Protein AF-0000000077098372 (afdb_homodimer)

InterPro domains:
  IPR004701 Phosphotransferase system, mannose-type IIA component [PF03610] (3-112)
  IPR004701 Phosphotransferase system, mannose-type IIA component [PS51096] (1-123)
  IPR033887 PTS system mannose/sorbose specific IIA subunit [cd00006] (1-120)
  IPR036662 Phosphotransferase system, mannose-type IIA component superfamily [G3DSA:3.40.50.510] (1-135)
  IPR036662 Phosphotransferase system, mannose-type IIA component superfamily [SSF53062] (2-130)
  IPR051471 Bacterial PTS system sugar-specific components [PTHR33799] (2-132)

Foldseek 3Di:
DAEEEEEADCVQVVLQVVLCVVVNDDPNYYYYHDYPVDALVVVLVVVVVSVVPDDPPDAYEYEYQDPDDSRNVSVVVVVVPDVHHYYYNDDNVLVNLVVVCVVVVHDNVVSNVVSVVCVVVPDDDVVVVVVVVVVD/DAEEEEEADCQQVVLQVVLCVVVNDDPNYYYYHDYPVDALVVVLVVVVVSVVPDDPPDAYEYEYQDDDDSRNVSVVVVVVPDVHHYYYNDDNVLVNLVVVCVVVVHDNVVSNVVSVVCVVVVDDDVVVVVVVVVVD

Organism: Anaerostipes caccae (strain DSM 14662 / CCUG 47493 / JCM 13470 / NCIMB 13811 / L1-92) (NCBI:txid411490)

Sequence (272 aa):
MKVIAVSHGSYSKGLVESTQMLVGEQENLVAYGLFPEQTVATLTEKLEAEIQNTKEGEEILFVSDLFHGSPFNAIVSLMEHHDIYHVTGINLPLMVEVMMGRYAGKSAEEICAGLLEAAPGTVKDVRKLFEEVDEEMKVIAVSHGSYSKGLVESTQMLVGEQENLVAYGLFPEQTVATLTEKLEAEIQNTKEGEEILFVSDLFHGSPFNAIVSLMEHHDIYHVTGINLPLMVEVMMGRYAGKSAEEICAGLLEAAPGTVKDVRKLFEEVDEE

Secondary structure (DSSP, 8-state):
-EEEEEEETTHHHHHHHHHHHHH---TTEEEEEE-TT--HHHHHHHHHHHHHTSPTT--EEEEES-SSSHHHHHHHHHHTTS-EEEEES--HHHHHHHHHHHHTT--HHHHHHHHHHHGGGG-EEHHHHHHHHHH-/-EEEEEEETTHHHHHHHHHHHHH---TTEEEEEE-TT--HHHHHHHHHHHHHTSPTT--EEEEES-SSSHHHHHHHHHHTTS--EEEES--HHHHHHHHHHHHTT--HHHHHHHHHHHGGGG-EEHHHHHHHHHH-

pLDDT: mean 96.26, std 7.62, range [46.56, 98.94]

Solvent-accessible surface area (backbone atoms only — not comparable to full-atom values): 14290 Å² total; per-residue (Å²): 104,38,38,40,28,33,12,55,31,45,27,19,47,13,40,52,54,24,42,28,72,71,74,41,87,63,79,57,58,48,57,43,55,53,43,92,91,56,52,52,66,58,50,35,50,54,50,49,52,53,57,70,70,46,60,87,90,52,50,39,34,37,36,24,32,43,85,56,60,57,57,39,49,32,52,55,62,46,48,77,80,39,90,61,46,41,35,23,28,50,27,50,60,50,51,44,48,48,52,52,31,53,73,70,66,49,53,66,67,57,38,52,55,49,44,61,68,48,50,56,76,40,47,42,53,51,65,57,53,56,50,52,55,68,72,97,103,38,37,40,28,34,13,55,30,44,28,19,48,12,39,52,53,23,42,28,70,72,74,41,88,63,81,57,58,49,57,40,54,53,44,93,91,55,51,52,67,58,52,34,50,53,51,50,51,52,56,69,71,46,60,86,91,52,49,39,35,37,36,25,30,42,85,55,62,57,59,39,48,33,52,55,62,46,48,77,79,40,89,59,45,42,35,23,26,50,26,51,60,52,51,47,49,47,53,51,31,52,73,71,66,49,52,66,67,56,40,52,55,48,43,61,70,48,50,56,76,41,48,42,53,52,66,57,54,55,51,52,52,69,72,95

Radius of gyration: 18.53 Å; Cα contacts (8 Å, |Δi|>4): 490; chains: 2; bounding box: 42×54×53 Å

Nearest PDB structures (foldseek):
  6fmg-assembly2_C  TM=9.314E-01  e=1.110E-08  Streptococcus pneumoniae
  3ipr-assembly1_A  TM=9.340E-01  e=1.851E-08  Enterococcus faecalis
  2jzo-assembly1_A  TM=8.967E-01  e=7.564E-09  Escherichia coli
  2jzn-assembly1_B  TM=8.967E-01  e=9.767E-09  Escherichia coli
  3gx1-assembly1_B  TM=8.692E-01  e=2.879E-05  Listeria innocua Clip11262

Structure (mmCIF, N/CA/C/O backbone):
data_AF-0000000077098372-model_v1
#
loop_
_entity.id
_entity.type
_entity.pdbx_description
1 polymer 'PTS system fructose IIA component'
#
loop_
_atom_site.group_PDB
_atom_site.id
_atom_site.type_symbol
_atom_site.label_atom_id
_atom_site.label_alt_id
_atom_site.label_comp_id
_atom_site.label_asym_id
_atom_site.label_entity_id
_atom_site.label_seq_id
_atom_site.pdbx_PDB_ins_code
_atom_site.Cartn_x
_atom_site.Cartn_y
_atom_site.Cartn_z
_atom_site.occupancy
_atom_site.B_iso_or_equiv
_atom_site.auth_seq_id
_atom_site.auth_comp_id
_atom_site.auth_asym_id
_atom_site.auth_atom_id
_atom_site.pdbx_PDB_model_num
ATOM 1 N N . MET A 1 1 ? 10.727 -18.984 -5.555 1 97.19 1 MET A N 1
ATOM 2 C CA . MET A 1 1 ? 9.391 -18.422 -5.711 1 97.19 1 MET A CA 1
ATOM 3 C C . MET A 1 1 ? 9.445 -17.125 -6.52 1 97.19 1 MET A C 1
ATOM 5 O O . MET A 1 1 ? 10.305 -16.281 -6.293 1 97.19 1 MET A O 1
ATOM 9 N N . LYS A 1 2 ? 8.578 -16.984 -7.488 1 98.44 2 LYS A N 1
ATOM 10 C CA . LYS A 1 2 ? 8.391 -15.75 -8.242 1 98.44 2 LYS A CA 1
ATOM 11 C C . LYS A 1 2 ? 7.281 -14.898 -7.625 1 98.44 2 LYS A C 1
ATOM 13 O O . LYS A 1 2 ? 6.188 -15.398 -7.348 1 98.44 2 LYS A O 1
ATOM 18 N N . VAL A 1 3 ? 7.613 -13.625 -7.391 1 98.88 3 VAL A N 1
ATOM 19 C CA . VAL A 1 3 ? 6.625 -12.68 -6.883 1 98.88 3 VAL A CA 1
ATOM 20 C C . VAL A 1 3 ? 6.316 -11.633 -7.949 1 98.88 3 VAL A C 1
ATOM 22 O O . VAL A 1 3 ? 7.227 -11.008 -8.5 1 98.88 3 VAL A O 1
ATOM 25 N N . ILE A 1 4 ? 5.039 -11.484 -8.203 1 98.94 4 ILE A N 1
ATOM 26 C CA . ILE A 1 4 ? 4.59 -10.547 -9.227 1 98.94 4 ILE A CA 1
ATOM 27 C C . ILE A 1 4 ? 3.609 -9.547 -8.625 1 98.94 4 ILE A C 1
ATOM 29 O O . ILE A 1 4 ? 2.512 -9.922 -8.203 1 98.94 4 ILE A O 1
ATOM 33 N N . ALA A 1 5 ? 4.027 -8.305 -8.578 1 98.94 5 ALA A N 1
ATOM 34 C CA . ALA A 1 5 ? 3.17 -7.234 -8.086 1 98.94 5 ALA A CA 1
ATOM 35 C C . ALA A 1 5 ? 2.393 -6.582 -9.227 1 98.94 5 ALA A C 1
ATOM 37 O O . ALA A 1 5 ? 2.967 -6.242 -10.258 1 98.94 5 ALA A O 1
ATOM 38 N N . VAL A 1 6 ? 1.079 -6.434 -9.016 1 98.94 6 VAL A N 1
ATOM 39 C CA . VAL A 1 6 ? 0.229 -5.879 -10.062 1 98.94 6 VAL A CA 1
ATOM 40 C C . VAL A 1 6 ? -0.685 -4.809 -9.477 1 98.94 6 VAL A C 1
ATOM 42 O O . VAL A 1 6 ? -1.235 -4.984 -8.383 1 98.94 6 VAL A O 1
ATOM 45 N N . SER A 1 7 ? -0.838 -3.699 -10.133 1 98.88 7 SER A N 1
ATOM 46 C CA . SER A 1 7 ? -1.667 -2.623 -9.602 1 98.88 7 SER A CA 1
ATOM 47 C C . SER A 1 7 ? -2.26 -1.774 -10.719 1 98.88 7 SER A C 1
ATOM 49 O O . SER A 1 7 ? -1.896 -1.933 -11.891 1 98.88 7 SER A O 1
ATOM 51 N N . HIS A 1 8 ? -3.205 -0.938 -10.336 1 98.75 8 HIS A N 1
ATOM 52 C CA . HIS A 1 8 ? -3.49 0.246 -11.141 1 98.75 8 HIS A CA 1
ATOM 53 C C . HIS A 1 8 ? -2.297 1.194 -11.172 1 98.75 8 HIS A C 1
ATOM 55 O O . HIS A 1 8 ? -1.706 1.488 -10.125 1 98.75 8 HIS A O 1
ATOM 61 N N . GLY A 1 9 ? -1.952 1.584 -12.328 1 98.38 9 GLY A N 1
ATOM 62 C CA . GLY A 1 9 ? -0.933 2.609 -12.484 1 98.38 9 GLY A CA 1
ATOM 63 C C . GLY A 1 9 ? 0.412 2.203 -11.914 1 98.38 9 GLY A C 1
ATOM 64 O O . GLY A 1 9 ? 0.861 1.071 -12.109 1 98.38 9 GLY A O 1
ATOM 65 N N . SER A 1 10 ? 1.116 3.07 -11.242 1 98.75 10 SER A N 1
ATOM 66 C CA . SER A 1 10 ? 2.525 2.914 -10.891 1 98.75 10 SER A CA 1
ATOM 67 C C . SER A 1 10 ? 2.688 2.412 -9.461 1 98.75 10 SER A C 1
ATOM 69 O O . SER A 1 10 ? 3.807 2.305 -8.961 1 98.75 10 SER A O 1
ATOM 71 N N . TYR A 1 11 ? 1.606 2.051 -8.773 1 98.94 11 TYR A N 1
ATOM 72 C CA . TYR A 1 11 ? 1.657 1.633 -7.375 1 98.94 11 TYR A CA 1
ATOM 73 C C . TYR A 1 11 ? 2.588 0.439 -7.195 1 98.94 11 TYR A C 1
ATOM 75 O O . TYR A 1 11 ? 3.447 0.442 -6.312 1 98.94 11 TYR A O 1
ATOM 83 N N . SER A 1 12 ? 2.467 -0.567 -8.07 1 98.94 12 SER A N 1
ATOM 84 C CA . SER A 1 12 ? 3.264 -1.783 -7.945 1 98.94 12 SER A CA 1
ATOM 85 C C . SER A 1 12 ? 4.742 -1.502 -8.188 1 98.94 12 SER A C 1
ATOM 87 O O . SER A 1 12 ? 5.605 -2.082 -7.523 1 98.94 12 SER A O 1
ATOM 89 N N . LYS A 1 13 ? 5.016 -0.64 -9.133 1 98.88 13 LYS A N 1
ATOM 90 C CA . LYS A 1 13 ? 6.406 -0.274 -9.375 1 98.88 13 LYS A CA 1
ATOM 91 C C . LYS A 1 13 ? 7.023 0.388 -8.148 1 98.88 13 LYS A C 1
ATOM 93 O O . LYS A 1 13 ? 8.125 0.025 -7.727 1 98.88 13 LYS A O 1
ATOM 98 N N . GLY A 1 14 ? 6.297 1.396 -7.566 1 98.88 14 GLY A N 1
ATOM 99 C CA . GLY A 1 14 ? 6.762 2.021 -6.34 1 98.88 14 GLY A CA 1
ATOM 100 C C . GLY A 1 14 ? 6.941 1.035 -5.199 1 98.88 14 GLY A C 1
ATOM 101 O O . GLY A 1 14 ? 7.91 1.122 -4.445 1 98.88 14 GLY A O 1
ATOM 102 N N . LEU A 1 15 ? 6.023 0.103 -5.066 1 98.94 15 LEU A N 1
ATOM 103 C CA . LEU A 1 15 ? 6.066 -0.93 -4.039 1 98.94 15 LEU A CA 1
ATOM 104 C C . LEU A 1 15 ? 7.332 -1.773 -4.168 1 98.94 15 LEU A C 1
ATOM 106 O O . LEU A 1 15 ? 8.062 -1.959 -3.191 1 98.94 15 LEU A O 1
ATOM 110 N N . VAL A 1 16 ? 7.648 -2.24 -5.379 1 98.94 16 VAL A N 1
ATOM 111 C CA . VAL A 1 16 ? 8.781 -3.129 -5.625 1 98.94 16 VAL A CA 1
ATOM 112 C C . VAL A 1 16 ? 10.086 -2.365 -5.43 1 98.94 16 VAL A C 1
ATOM 114 O O . VAL A 1 16 ? 11 -2.855 -4.766 1 98.94 16 VAL A O 1
ATOM 117 N N . GLU A 1 17 ? 10.133 -1.158 -5.977 1 98.88 17 GLU A N 1
ATOM 118 C CA . GLU A 1 17 ? 11.344 -0.357 -5.852 1 98.88 17 GLU A CA 1
ATOM 119 C C . GLU A 1 17 ? 11.656 -0.05 -4.391 1 98.88 17 GLU A C 1
ATOM 121 O O . GLU A 1 17 ? 12.797 -0.203 -3.947 1 98.88 17 GLU A O 1
ATOM 126 N N . SER A 1 18 ? 10.68 0.385 -3.625 1 98.81 18 SER A N 1
ATOM 127 C CA . SER A 1 18 ? 10.883 0.724 -2.221 1 98.81 18 SER A CA 1
ATOM 128 C C . SER A 1 18 ? 11.195 -0.518 -1.394 1 9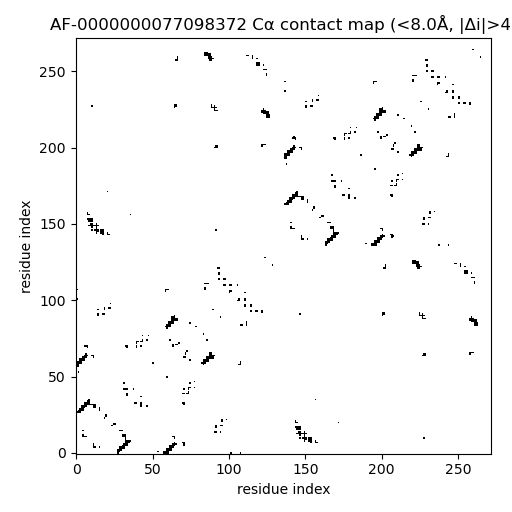8.81 18 SER A C 1
ATOM 130 O O . SER A 1 18 ? 11.992 -0.458 -0.451 1 98.81 18 SER A O 1
ATOM 132 N N . THR A 1 19 ? 10.555 -1.64 -1.728 1 98.88 19 THR A N 1
ATOM 133 C CA . THR A 1 19 ? 10.875 -2.896 -1.058 1 98.88 19 THR A CA 1
ATOM 134 C C . THR A 1 19 ? 12.352 -3.244 -1.234 1 98.88 19 THR A C 1
ATOM 136 O O . THR A 1 19 ? 13.031 -3.568 -0.264 1 98.88 19 THR A O 1
ATOM 139 N N . GLN A 1 20 ? 12.836 -3.117 -2.5 1 98.81 20 GLN A N 1
ATOM 140 C CA . GLN A 1 20 ? 14.219 -3.488 -2.779 1 98.81 20 GLN A CA 1
ATOM 141 C C . GLN A 1 20 ? 15.195 -2.518 -2.117 1 98.81 20 GLN A C 1
ATOM 143 O O . GLN A 1 20 ? 16.312 -2.902 -1.745 1 98.81 20 GLN A O 1
ATOM 148 N N . MET A 1 21 ? 14.766 -1.283 -1.95 1 98.06 21 MET A N 1
ATOM 149 C CA . MET A 1 21 ? 15.578 -0.328 -1.194 1 98.06 21 MET A CA 1
ATOM 150 C C . MET A 1 21 ? 15.742 -0.781 0.252 1 98.06 21 MET A C 1
ATOM 152 O O . MET A 1 21 ? 16.781 -0.545 0.864 1 98.06 21 MET A O 1
ATOM 156 N N . LEU A 1 22 ? 14.789 -1.454 0.77 1 98 22 LEU A N 1
ATOM 157 C CA . LEU A 1 22 ? 14.781 -1.849 2.174 1 98 22 LEU A CA 1
ATOM 158 C C . LEU A 1 22 ? 15.5 -3.178 2.371 1 98 22 LEU A C 1
ATOM 160 O O . LEU A 1 22 ? 16.203 -3.367 3.363 1 98 22 LEU A O 1
ATOM 164 N N . VAL A 1 23 ? 15.367 -4.09 1.418 1 98.25 23 VAL A N 1
ATOM 165 C CA . VAL A 1 23 ? 15.82 -5.453 1.688 1 98.25 23 VAL A CA 1
ATOM 166 C C . VAL A 1 23 ? 16.922 -5.832 0.709 1 98.25 23 VAL A C 1
ATOM 168 O O . VAL A 1 23 ? 17.453 -6.941 0.769 1 98.25 23 VAL A O 1
ATOM 171 N N . GLY A 1 24 ? 17.234 -4.973 -0.22 1 98.12 24 GLY A N 1
ATOM 172 C CA . GLY A 1 24 ? 18.219 -5.277 -1.255 1 98.12 24 GLY A CA 1
ATOM 173 C C . GLY A 1 24 ? 17.578 -5.781 -2.539 1 98.12 24 GLY A C 1
ATOM 174 O O . GLY A 1 24 ? 16.406 -6.164 -2.553 1 98.12 24 GLY A O 1
ATOM 175 N N . GLU A 1 25 ? 18.391 -5.785 -3.588 1 98 25 GLU A N 1
ATOM 176 C CA . GLU A 1 25 ? 17.891 -6.27 -4.875 1 98 25 GLU A CA 1
ATOM 177 C C . GLU A 1 25 ? 17.391 -7.707 -4.77 1 98 25 GLU A C 1
ATOM 179 O O . GLU A 1 25 ? 18.016 -8.539 -4.113 1 98 25 GLU A O 1
ATOM 184 N N . GLN A 1 26 ? 16.234 -7.969 -5.414 1 98 26 GLN A N 1
ATOM 185 C CA . GLN A 1 26 ? 15.602 -9.281 -5.352 1 98 26 GLN A CA 1
ATOM 186 C C . GLN A 1 26 ? 15.461 -9.891 -6.746 1 98 26 GLN A C 1
ATOM 188 O O . GLN A 1 26 ? 14.938 -9.25 -7.66 1 98 26 GLN A O 1
ATOM 193 N N . GLU A 1 27 ? 15.891 -11.109 -6.867 1 96.94 27 GLU A N 1
ATOM 194 C CA . GLU A 1 27 ? 15.578 -11.867 -8.07 1 96.94 27 GLU A CA 1
ATOM 195 C C . GLU A 1 27 ? 14.125 -12.344 -8.07 1 96.94 27 GLU A C 1
ATOM 197 O O . GLU A 1 27 ? 13.531 -12.516 -7.004 1 96.94 27 GLU A O 1
ATOM 202 N N . ASN A 1 28 ? 13.539 -12.531 -9.188 1 97.81 28 ASN A N 1
ATOM 203 C CA . ASN A 1 28 ? 12.203 -13.094 -9.328 1 97.81 28 ASN A CA 1
ATOM 204 C C . ASN A 1 28 ? 11.156 -12.234 -8.617 1 97.81 28 ASN A C 1
ATOM 206 O O . ASN A 1 28 ? 10.281 -12.758 -7.934 1 97.81 28 ASN A O 1
ATOM 210 N N . LEU A 1 29 ? 11.352 -10.961 -8.664 1 98.81 29 LEU A N 1
ATOM 211 C CA . LEU A 1 29 ? 10.406 -9.945 -8.203 1 98.81 29 LEU A CA 1
ATOM 212 C C . LEU A 1 29 ? 10.141 -8.914 -9.297 1 98.81 29 LEU A C 1
ATOM 214 O O . LEU A 1 29 ? 11.062 -8.203 -9.727 1 98.81 29 LEU A O 1
ATOM 218 N N . VAL A 1 30 ? 8.891 -8.859 -9.758 1 98.81 30 VAL A N 1
ATOM 219 C CA . VAL A 1 30 ? 8.586 -7.961 -10.867 1 98.81 30 VAL A CA 1
ATOM 220 C C . VAL A 1 30 ? 7.285 -7.211 -10.578 1 98.81 30 VAL A C 1
ATOM 222 O O . VAL A 1 30 ? 6.5 -7.621 -9.727 1 98.81 30 VAL A O 1
ATOM 225 N N . ALA A 1 31 ? 7.137 -6.098 -11.258 1 98.94 31 ALA A N 1
ATOM 226 C CA . ALA A 1 31 ? 5.949 -5.262 -11.094 1 98.94 31 ALA A CA 1
ATOM 227 C C . ALA A 1 31 ? 5.301 -4.961 -12.445 1 98.94 31 ALA A C 1
ATOM 229 O O . ALA A 1 31 ? 5.996 -4.738 -13.438 1 98.94 31 ALA A O 1
ATOM 230 N N . TYR A 1 32 ? 4.004 -4.984 -12.445 1 98.88 32 TYR A N 1
ATOM 231 C CA . TYR A 1 32 ? 3.213 -4.586 -13.609 1 98.88 32 TYR A CA 1
ATOM 232 C C . TYR A 1 32 ? 2.129 -3.59 -13.211 1 98.88 32 TYR A C 1
ATOM 234 O O . TYR A 1 32 ? 1.508 -3.729 -12.148 1 98.88 32 TYR A O 1
ATOM 242 N N . GLY A 1 33 ? 1.941 -2.586 -14.008 1 98.69 33 GLY A N 1
ATOM 243 C CA . GLY A 1 33 ? 0.867 -1.62 -13.844 1 98.69 33 GLY A CA 1
ATOM 244 C C . GLY A 1 33 ? -0.088 -1.587 -15.023 1 98.69 33 GLY A C 1
ATOM 245 O O . GLY A 1 33 ? 0.324 -1.78 -16.172 1 98.69 33 GLY A O 1
ATOM 246 N N . LEU A 1 34 ? -1.364 -1.415 -14.734 1 98.69 34 LEU A N 1
ATOM 247 C CA . LEU A 1 34 ? -2.342 -1.137 -15.781 1 98.69 34 LEU A CA 1
ATOM 248 C C . LEU A 1 34 ? -2.592 0.363 -15.906 1 98.69 34 LEU A C 1
ATOM 250 O O . LEU A 1 34 ? -3.109 0.991 -14.977 1 98.69 34 LEU A O 1
ATOM 254 N N . PHE A 1 35 ? -2.256 0.917 -17.062 1 98.06 35 PHE A N 1
ATOM 255 C CA . PHE A 1 35 ? -2.396 2.348 -17.312 1 98.06 35 PHE A CA 1
ATOM 256 C C . PHE A 1 35 ? -3.59 2.627 -18.219 1 98.06 35 PHE A C 1
ATOM 258 O O . PHE A 1 35 ? -4.102 1.72 -18.875 1 98.06 35 PHE A O 1
ATOM 265 N N . PRO A 1 36 ? -4.121 3.848 -18.203 1 95.38 36 PRO A N 1
ATOM 266 C CA . PRO A 1 36 ? -5.371 4.188 -18.891 1 95.38 36 PRO A CA 1
ATOM 267 C C . PRO A 1 36 ? -5.359 3.797 -20.375 1 95.38 36 PRO A C 1
ATOM 269 O O . PRO A 1 36 ? -6.406 3.484 -20.938 1 95.38 36 PRO A O 1
ATOM 272 N N . GLU A 1 37 ? -4.23 3.746 -20.969 1 94.44 37 GLU A N 1
ATOM 273 C CA . GLU A 1 37 ? -4.16 3.457 -22.406 1 94.44 37 GLU A CA 1
ATOM 274 C C . GLU A 1 37 ? -4.094 1.954 -22.656 1 94.44 37 GLU A C 1
ATOM 276 O O . GLU A 1 37 ? -4.152 1.513 -23.812 1 94.44 37 GLU A O 1
ATOM 281 N N . GLN A 1 38 ? -4.062 1.235 -21.641 1 96.25 38 GLN A N 1
ATOM 282 C CA . GLN A 1 38 ? -3.938 -0.215 -21.75 1 96.25 38 GLN A CA 1
ATOM 283 C C . GLN A 1 38 ? -5.27 -0.903 -21.469 1 96.25 38 GLN A C 1
ATOM 285 O O . GLN A 1 38 ? -6.145 -0.328 -20.812 1 96.25 38 GLN A O 1
ATOM 290 N N . THR A 1 39 ? -5.414 -2.182 -21.953 1 96.81 39 THR A N 1
ATOM 291 C CA . THR A 1 39 ? -6.598 -2.994 -21.703 1 96.81 39 THR A CA 1
ATOM 292 C C . THR A 1 39 ? -6.27 -4.137 -20.75 1 96.81 39 THR A C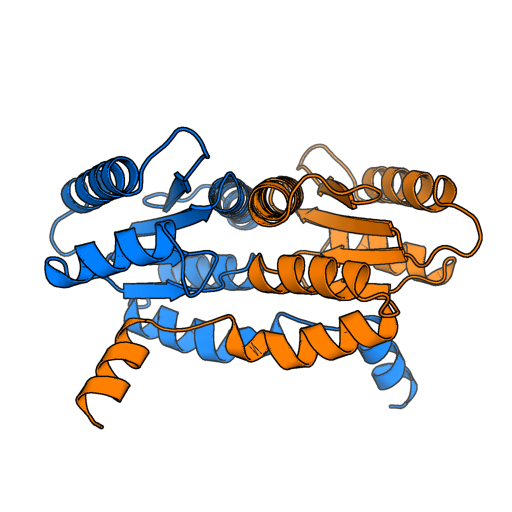 1
ATOM 294 O O . THR A 1 39 ? -5.102 -4.488 -20.562 1 96.81 39 THR A O 1
ATOM 297 N N . VAL A 1 40 ? -7.246 -4.676 -20.156 1 97.38 40 VAL A N 1
ATOM 298 C CA . VAL A 1 40 ? -7.082 -5.84 -19.281 1 97.38 40 VAL A CA 1
ATOM 299 C C . VAL A 1 40 ? -6.449 -6.984 -20.078 1 97.38 40 VAL A C 1
ATOM 301 O O . VAL A 1 40 ? -5.637 -7.742 -19.547 1 97.38 40 VAL A O 1
ATOM 304 N N . ALA A 1 41 ? -6.832 -7.105 -21.328 1 97.75 41 ALA A N 1
ATOM 305 C CA . ALA A 1 41 ? -6.301 -8.164 -22.188 1 97.75 41 ALA A CA 1
ATOM 306 C C . ALA A 1 41 ? -4.785 -8.039 -22.344 1 97.75 41 ALA A C 1
ATOM 308 O O . ALA A 1 41 ? -4.066 -9.031 -22.281 1 97.75 41 ALA A O 1
ATOM 309 N N . THR A 1 42 ? -4.371 -6.836 -22.531 1 97.56 42 THR A N 1
ATOM 310 C CA . THR A 1 42 ? -2.938 -6.629 -22.703 1 97.56 42 THR A CA 1
ATOM 311 C C . THR A 1 42 ? -2.189 -6.941 -21.406 1 97.56 42 THR A C 1
ATOM 313 O O . THR A 1 42 ? -1.096 -7.508 -21.438 1 97.56 42 THR A O 1
ATOM 316 N N . LEU A 1 43 ? -2.721 -6.52 -20.312 1 98.56 43 LEU A N 1
ATOM 317 C CA . LEU A 1 43 ? -2.121 -6.848 -19.016 1 98.56 43 LEU A CA 1
ATOM 318 C C . LEU A 1 43 ? -2.08 -8.359 -18.812 1 98.56 43 LEU A C 1
ATOM 320 O O . LEU A 1 43 ? -1.053 -8.906 -18.391 1 98.56 43 LEU A O 1
ATOM 324 N N . THR A 1 44 ? -3.186 -9.023 -19.109 1 98.62 44 THR A N 1
ATOM 325 C CA . THR A 1 44 ? -3.277 -10.469 -18.938 1 98.62 44 THR A CA 1
ATOM 326 C C . THR A 1 44 ? -2.207 -11.18 -19.75 1 98.62 44 THR A C 1
ATOM 328 O O . THR A 1 44 ? -1.578 -12.125 -19.266 1 98.62 44 THR A O 1
ATOM 331 N N . GLU A 1 45 ? -1.995 -10.703 -20.922 1 98.38 45 GLU A N 1
ATOM 332 C CA . GLU A 1 45 ? -0.979 -11.289 -21.797 1 98.38 45 GLU A CA 1
ATOM 333 C C . GLU A 1 45 ? 0.413 -11.156 -21.188 1 98.38 45 GLU A C 1
ATOM 335 O O . GLU A 1 45 ? 1.208 -12.094 -21.219 1 98.38 45 GLU A O 1
ATOM 340 N N . LYS A 1 46 ? 0.708 -9.992 -20.703 1 98.5 46 LYS A N 1
ATOM 341 C CA . LYS A 1 46 ? 2.006 -9.75 -20.078 1 98.5 46 LYS A CA 1
ATOM 342 C C . LYS A 1 46 ? 2.203 -10.656 -18.859 1 98.5 46 LYS A C 1
ATOM 344 O O . LYS A 1 46 ? 3.283 -11.211 -18.656 1 98.5 46 LYS A O 1
ATOM 349 N N . LEU A 1 47 ? 1.181 -10.773 -18.062 1 98.81 47 LEU A N 1
ATOM 350 C CA . LEU A 1 47 ? 1.253 -11.609 -16.875 1 98.81 47 LEU A CA 1
ATOM 351 C C . LEU A 1 47 ? 1.404 -13.078 -17.25 1 98.81 47 LEU A C 1
ATOM 353 O O . LEU A 1 47 ? 2.158 -13.812 -16.594 1 98.81 47 LEU A O 1
ATOM 357 N N . GLU A 1 48 ? 0.698 -13.492 -18.266 1 98.5 48 GLU A N 1
ATOM 358 C CA . GLU A 1 48 ? 0.823 -14.859 -18.766 1 98.5 48 GLU A CA 1
ATOM 359 C C . GLU A 1 48 ? 2.254 -15.156 -19.203 1 98.5 48 GLU A C 1
ATOM 361 O O . GLU A 1 48 ? 2.793 -16.219 -18.906 1 98.5 48 GLU A O 1
ATOM 366 N N . ALA A 1 49 ? 2.77 -14.219 -19.938 1 98.5 49 ALA A N 1
ATOM 367 C CA . ALA A 1 49 ? 4.156 -14.367 -20.375 1 98.5 49 ALA A CA 1
ATOM 368 C C . ALA A 1 49 ? 5.098 -14.5 -19.188 1 98.5 49 ALA A C 1
ATOM 370 O O . ALA A 1 49 ? 6.043 -15.289 -19.219 1 98.5 49 ALA A O 1
ATOM 371 N N . GLU A 1 50 ? 4.859 -13.703 -18.172 1 98.38 50 GLU A N 1
ATOM 372 C CA . GLU A 1 50 ? 5.672 -13.766 -16.953 1 98.38 50 GLU A CA 1
ATOM 373 C C . GLU A 1 50 ? 5.574 -15.133 -16.297 1 98.38 50 GLU A C 1
ATOM 375 O O . GLU A 1 50 ? 6.578 -15.672 -15.812 1 98.38 50 GLU A O 1
ATOM 380 N N . ILE A 1 51 ? 4.383 -15.688 -16.234 1 98.19 51 ILE A N 1
ATOM 381 C CA . ILE A 1 51 ? 4.148 -17.016 -15.656 1 98.19 51 ILE A CA 1
ATOM 382 C C . ILE A 1 51 ? 4.906 -18.062 -16.453 1 98.19 51 ILE A C 1
ATOM 384 O O . ILE A 1 51 ? 5.586 -18.922 -15.883 1 98.19 51 ILE A O 1
ATOM 388 N N . GLN A 1 52 ? 4.836 -17.969 -17.75 1 96.75 52 GLN A N 1
ATOM 389 C CA . GLN A 1 52 ? 5.477 -18.938 -18.641 1 96.75 52 GLN A CA 1
ATOM 390 C C . GLN A 1 52 ? 6.996 -18.875 -18.516 1 96.75 52 GLN A C 1
ATOM 392 O O . GLN A 1 52 ? 7.684 -19.891 -18.703 1 96.75 52 GLN A O 1
ATOM 397 N N . ASN A 1 53 ? 7.469 -17.703 -18.188 1 96.12 53 ASN A N 1
ATOM 398 C CA . ASN A 1 53 ? 8.906 -17.5 -18.047 1 96.12 53 ASN A CA 1
ATOM 399 C C . ASN A 1 53 ? 9.391 -17.906 -16.656 1 96.12 53 ASN A C 1
ATOM 401 O O . ASN A 1 53 ? 10.578 -17.766 -16.344 1 96.12 53 ASN A O 1
ATOM 405 N N . THR A 1 54 ? 8.562 -18.422 -15.836 1 96.44 54 THR A N 1
ATOM 406 C CA . THR A 1 54 ? 8.914 -18.891 -14.508 1 96.44 54 THR A CA 1
ATOM 407 C C . THR A 1 54 ? 9.367 -20.359 -14.555 1 96.44 54 THR A C 1
ATOM 409 O O . THR A 1 54 ? 8.797 -21.156 -15.297 1 96.44 54 THR A O 1
ATOM 412 N N . LYS A 1 55 ? 10.398 -20.688 -13.82 1 95 55 LYS A N 1
ATOM 413 C CA . LYS A 1 55 ? 10.953 -22.047 -13.797 1 95 55 LYS A CA 1
ATOM 414 C C . LYS A 1 55 ? 9.898 -23.062 -13.375 1 95 55 LYS A C 1
ATOM 416 O O . LYS A 1 55 ? 9.102 -22.797 -12.477 1 95 55 LYS A O 1
ATOM 421 N N . GLU A 1 56 ? 10.047 -24.172 -13.953 1 91.88 56 GLU A N 1
ATOM 422 C CA . GLU A 1 56 ? 9.117 -25.25 -13.617 1 91.88 56 GLU A CA 1
ATOM 423 C C . GLU A 1 56 ? 9.195 -25.578 -12.125 1 91.88 56 GLU A C 1
ATOM 425 O O . GLU A 1 56 ? 10.281 -25.656 -11.555 1 91.88 56 GLU A O 1
ATOM 430 N N . GLY A 1 57 ? 8.047 -25.719 -11.539 1 92.75 57 GLY A N 1
ATOM 431 C CA . GLY A 1 57 ? 7.977 -26.094 -10.141 1 92.75 57 GLY A CA 1
ATOM 432 C C . GLY A 1 57 ? 8.094 -24.922 -9.188 1 92.75 57 GLY A C 1
ATOM 433 O O . GLY A 1 57 ? 7.863 -25.062 -7.984 1 92.75 57 GLY A O 1
ATOM 434 N N . GLU A 1 58 ? 8.484 -23.812 -9.75 1 96.25 58 GLU A N 1
ATOM 435 C CA . GLU A 1 58 ? 8.594 -22.625 -8.93 1 96.25 58 GLU A CA 1
ATOM 436 C C . GLU A 1 58 ? 7.223 -22.062 -8.57 1 96.25 58 GLU A C 1
ATOM 438 O O . GLU A 1 58 ? 6.34 -21.969 -9.422 1 96.25 58 GLU A O 1
ATOM 443 N N . GLU A 1 59 ? 7 -21.734 -7.27 1 98.25 59 GLU A N 1
ATOM 444 C CA . GLU A 1 59 ? 5.734 -21.141 -6.855 1 98.25 59 GLU A CA 1
ATOM 445 C C . GLU A 1 59 ? 5.609 -19.703 -7.359 1 98.25 59 GLU A C 1
ATOM 447 O O . GLU A 1 59 ? 6.605 -19 -7.48 1 98.25 59 GLU A O 1
ATOM 452 N N . ILE A 1 60 ? 4.367 -19.328 -7.652 1 98.81 60 ILE A N 1
ATOM 453 C CA . ILE A 1 60 ? 4.086 -17.969 -8.094 1 98.81 60 ILE A CA 1
ATOM 454 C C . ILE A 1 60 ? 3.123 -17.297 -7.117 1 98.81 60 ILE A C 1
ATOM 456 O O . ILE A 1 60 ? 2.045 -17.828 -6.836 1 98.81 60 ILE A O 1
ATOM 460 N N . LEU A 1 61 ? 3.543 -16.234 -6.57 1 98.94 61 LEU A N 1
ATOM 461 C CA . LEU A 1 61 ? 2.717 -15.414 -5.691 1 98.94 61 LEU A CA 1
ATOM 462 C C . LEU A 1 61 ? 2.449 -14.055 -6.316 1 98.94 61 LEU A C 1
ATOM 464 O O . LEU A 1 61 ? 3.377 -13.266 -6.523 1 98.94 61 LEU A O 1
ATOM 468 N N . PHE A 1 62 ? 1.195 -13.852 -6.621 1 98.94 62 PHE A N 1
ATOM 469 C CA . PHE A 1 62 ? 0.758 -12.516 -7.02 1 98.94 62 PHE A CA 1
ATOM 470 C C . PHE A 1 62 ? 0.378 -11.68 -5.801 1 98.94 62 PHE A C 1
ATOM 472 O O . PHE A 1 62 ? -0.259 -12.188 -4.875 1 98.94 62 PHE A O 1
ATOM 479 N N . VAL A 1 63 ? 0.793 -10.438 -5.805 1 98.94 63 VAL A N 1
ATOM 480 C CA . VAL A 1 63 ? 0.281 -9.43 -4.883 1 98.94 63 VAL A CA 1
ATOM 481 C C . VAL A 1 63 ? -0.307 -8.266 -5.668 1 98.94 63 VAL A C 1
ATOM 483 O O . VAL A 1 63 ? 0.274 -7.82 -6.664 1 98.94 63 VAL A O 1
ATOM 486 N N . SER A 1 64 ? -1.509 -7.797 -5.258 1 98.88 64 SER A N 1
ATOM 487 C CA . SER A 1 64 ? -2.141 -6.723 -6.02 1 98.88 64 SER A CA 1
ATOM 488 C C . SER A 1 64 ? -2.699 -5.645 -5.094 1 98.88 64 SER A C 1
ATOM 490 O O . SER A 1 64 ? -2.748 -5.828 -3.877 1 98.88 64 SER A O 1
ATOM 492 N N . ASP A 1 65 ? -3.109 -4.543 -5.672 1 98.62 65 ASP A N 1
ATOM 493 C CA . ASP A 1 65 ? -3.471 -3.332 -4.938 1 98.62 65 ASP A CA 1
ATOM 494 C C . ASP A 1 65 ? -4.898 -3.42 -4.406 1 98.62 65 ASP A C 1
ATOM 496 O O . ASP A 1 65 ? -5.141 -3.182 -3.219 1 98.62 65 ASP A O 1
ATOM 500 N N . LEU A 1 66 ? -5.844 -3.777 -5.16 1 97.75 66 LEU A N 1
ATOM 501 C CA . LEU A 1 66 ? -7.258 -3.74 -4.797 1 97.75 66 LEU A CA 1
ATOM 502 C C . LEU A 1 66 ? -7.902 -5.109 -4.984 1 97.75 66 LEU A C 1
ATOM 504 O O . LEU A 1 66 ? -7.527 -5.859 -5.887 1 97.75 66 LEU A O 1
ATOM 508 N N . PHE A 1 67 ? -8.836 -5.289 -4 1 95 67 PHE A N 1
ATOM 509 C CA . PHE A 1 67 ? -9.734 -6.422 -4.191 1 95 67 PHE A CA 1
ATOM 510 C C . PHE A 1 67 ? -10.844 -6.074 -5.18 1 95 67 PHE A C 1
ATOM 512 O O . PHE A 1 67 ? -11.859 -5.48 -4.801 1 95 67 PHE A O 1
ATOM 519 N N . HIS A 1 68 ? -10.68 -6.051 -6.352 1 93.19 68 HIS A N 1
ATOM 520 C CA . HIS A 1 68 ? -11.578 -5.797 -7.477 1 93.19 68 HIS A CA 1
ATOM 521 C C . HIS A 1 68 ? -10.891 -4.957 -8.547 1 93.19 68 HIS A C 1
ATOM 523 O O . HIS A 1 68 ? -9.766 -4.492 -8.352 1 93.19 68 HIS A O 1
ATOM 529 N N . GLY A 1 69 ? -11.445 -4.848 -9.695 1 95.81 69 GLY A N 1
ATOM 530 C CA . GLY A 1 69 ? -10.914 -4.043 -10.781 1 95.81 69 GLY A CA 1
ATOM 531 C C . GLY A 1 69 ? -10.211 -4.867 -11.844 1 95.81 69 GLY A C 1
ATOM 532 O O . GLY A 1 69 ? -10.172 -6.094 -11.758 1 95.81 69 GLY A O 1
ATOM 533 N N . SER A 1 70 ? -9.562 -4.109 -12.844 1 97.31 70 SER A N 1
ATOM 534 C CA . SER A 1 70 ? -9 -4.754 -14.023 1 97.31 70 SER A CA 1
ATOM 535 C C . SER A 1 70 ? -7.75 -5.555 -13.672 1 97.31 70 SER A C 1
ATOM 537 O O . SER A 1 70 ? -7.613 -6.711 -14.07 1 97.31 70 SER A O 1
ATOM 539 N N . PRO A 1 71 ? -6.855 -5.02 -12.898 1 98.56 71 PRO A N 1
ATOM 540 C CA . PRO A 1 71 ? -5.691 -5.832 -12.531 1 98.56 71 PRO A CA 1
ATOM 541 C C . PRO A 1 71 ? -6.078 -7.098 -11.766 1 98.56 71 PRO A C 1
ATOM 543 O O . PRO A 1 71 ? -5.543 -8.172 -12.039 1 98.56 71 PRO A O 1
ATOM 546 N N . PHE A 1 72 ? -7.008 -6.953 -10.859 1 98.19 72 PHE A N 1
ATOM 547 C CA . PHE A 1 72 ? -7.504 -8.086 -10.094 1 98.19 72 PHE A CA 1
ATOM 548 C C . PHE A 1 72 ? -8.109 -9.141 -11.016 1 98.19 72 PHE A C 1
ATOM 550 O O . PHE A 1 72 ? -7.773 -10.328 -10.906 1 98.19 72 PHE A O 1
ATOM 557 N N . ASN A 1 73 ? -8.891 -8.695 -11.922 1 97.56 73 ASN A N 1
ATOM 558 C CA . ASN A 1 73 ? -9.57 -9.602 -12.844 1 97.56 73 ASN A CA 1
ATOM 559 C C . ASN A 1 73 ? -8.578 -10.328 -13.742 1 97.56 73 ASN A C 1
AT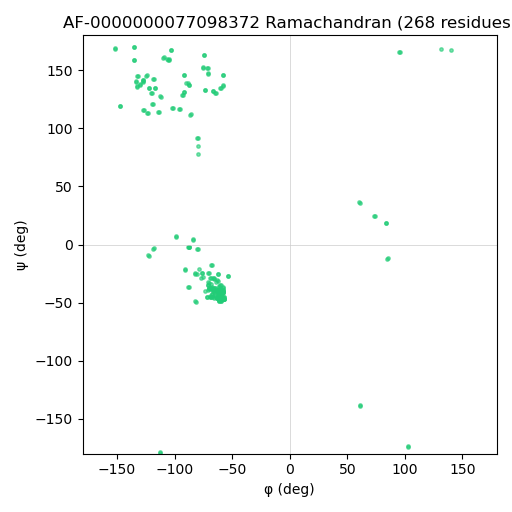OM 561 O O . ASN A 1 73 ? -8.773 -11.508 -14.062 1 97.56 73 ASN A O 1
ATOM 565 N N . ALA A 1 74 ? -7.578 -9.617 -14.125 1 98.56 74 ALA A N 1
ATOM 566 C CA . ALA A 1 74 ? -6.551 -10.234 -14.961 1 98.56 74 ALA A CA 1
ATOM 567 C C . ALA A 1 74 ? -5.902 -11.414 -14.25 1 98.56 74 ALA A C 1
ATOM 569 O O . ALA A 1 74 ? -5.754 -12.492 -14.836 1 98.56 74 ALA A O 1
ATOM 570 N N . ILE A 1 75 ? -5.566 -11.266 -13.008 1 98.69 75 ILE A N 1
ATOM 571 C CA . ILE A 1 75 ? -4.898 -12.312 -12.242 1 98.69 75 ILE A CA 1
ATOM 572 C C . ILE A 1 75 ? -5.852 -13.477 -12.016 1 98.69 75 ILE A C 1
ATOM 574 O O . ILE A 1 75 ? -5.477 -14.641 -12.195 1 98.69 75 ILE A O 1
ATOM 578 N N . VAL A 1 76 ? -7.09 -13.148 -11.625 1 97.81 76 VAL A N 1
ATOM 579 C CA . VAL A 1 76 ? -8.094 -14.164 -11.344 1 97.81 76 VAL A CA 1
ATOM 580 C C . VAL A 1 76 ? -8.32 -15.031 -12.578 1 97.81 76 VAL A C 1
ATOM 582 O O . VAL A 1 76 ? -8.445 -16.25 -12.469 1 97.81 76 VAL A O 1
ATOM 585 N N . SER A 1 77 ? -8.375 -14.406 -13.734 1 97.75 77 SER A N 1
ATOM 586 C CA . SER A 1 77 ? -8.562 -15.156 -14.969 1 97.75 77 SER A CA 1
ATOM 587 C C . SER A 1 77 ? -7.43 -16.156 -15.18 1 97.75 77 SER A C 1
ATOM 589 O O . SER A 1 77 ? -7.652 -17.25 -15.711 1 97.75 77 SER A O 1
ATOM 591 N N . LEU A 1 78 ? -6.246 -15.82 -14.797 1 98.38 78 LEU A N 1
ATOM 592 C CA . LEU A 1 78 ? -5.078 -16.672 -14.977 1 98.38 78 LEU A CA 1
ATOM 593 C C . LEU A 1 78 ? -5.074 -17.812 -13.953 1 98.38 78 LEU A C 1
ATOM 595 O O . LEU A 1 78 ? -4.48 -18.859 -14.188 1 98.38 78 LEU A O 1
ATOM 599 N N . MET A 1 79 ? -5.77 -17.578 -12.781 1 97.19 79 MET A N 1
ATOM 600 C CA . MET A 1 79 ? -5.832 -18.578 -11.719 1 97.19 79 MET A CA 1
ATOM 601 C C . MET A 1 79 ? -6.637 -19.781 -12.164 1 97.19 79 MET A C 1
ATOM 603 O O . MET A 1 79 ? -6.527 -20.859 -11.57 1 97.19 79 MET A O 1
ATOM 607 N N . GLU A 1 80 ? -7.383 -19.609 -13.172 1 95.06 80 GLU A N 1
ATOM 608 C CA . GLU A 1 80 ? -8.164 -20.719 -13.719 1 95.06 80 GLU A CA 1
ATOM 609 C C . GLU A 1 80 ? -7.266 -21.734 -14.406 1 95.06 80 GLU A C 1
ATOM 611 O O . GLU A 1 80 ? -7.594 -22.922 -14.461 1 95.06 80 GLU A O 1
ATOM 616 N N . HIS A 1 81 ? -6.082 -21.297 -14.859 1 95.44 81 HIS A N 1
ATOM 617 C CA . HIS A 1 81 ? -5.262 -22.156 -15.703 1 95.44 81 HIS A CA 1
ATOM 618 C C . HIS A 1 81 ? -3.883 -22.375 -15.094 1 95.44 81 HIS A C 1
ATOM 620 O O . HIS A 1 81 ? -3.09 -23.172 -15.609 1 95.44 81 HIS A O 1
ATOM 626 N N . HIS A 1 82 ? -3.617 -21.641 -14.07 1 97.06 82 HIS A N 1
ATOM 627 C CA . HIS A 1 82 ? -2.312 -21.734 -13.43 1 97.06 82 HIS A CA 1
ATOM 628 C C . HIS A 1 82 ? -2.453 -21.859 -11.914 1 97.06 82 HIS A C 1
ATOM 630 O O . HIS A 1 82 ? -3.375 -21.297 -11.32 1 97.06 82 HIS A O 1
ATOM 636 N N . ASP A 1 83 ? -1.586 -22.609 -11.297 1 96.62 83 ASP A N 1
ATOM 637 C CA . ASP A 1 83 ? -1.536 -22.719 -9.836 1 96.62 83 ASP A CA 1
ATOM 638 C C . ASP A 1 83 ? -0.804 -21.531 -9.227 1 96.62 83 ASP A C 1
ATOM 640 O O . ASP A 1 83 ? 0.419 -21.547 -9.07 1 96.62 83 ASP A O 1
ATOM 644 N N . ILE A 1 84 ? -1.57 -20.484 -8.883 1 97.25 84 ILE A N 1
ATOM 645 C CA . ILE A 1 84 ? -0.975 -19.234 -8.414 1 97.25 84 ILE A CA 1
ATOM 646 C C . ILE A 1 84 ? -1.605 -18.828 -7.082 1 97.25 84 ILE A C 1
ATOM 648 O O . ILE A 1 84 ? -2.771 -19.141 -6.82 1 97.25 84 ILE A O 1
ATOM 652 N N . TYR A 1 85 ? -0.816 -18.312 -6.207 1 98.56 85 TYR A N 1
ATOM 653 C CA . TYR A 1 85 ? -1.277 -17.656 -4.992 1 98.56 85 TYR A CA 1
ATOM 654 C C . TYR A 1 85 ? -1.45 -16.156 -5.227 1 98.56 85 TYR A C 1
ATOM 656 O O . TYR A 1 85 ? -0.736 -15.562 -6.035 1 98.56 85 TYR A O 1
ATOM 664 N N . HIS A 1 86 ? -2.439 -15.594 -4.562 1 98.81 86 HIS A N 1
ATOM 665 C CA . HIS A 1 86 ? -2.775 -14.203 -4.828 1 98.81 86 HIS A CA 1
ATOM 666 C C . HIS A 1 86 ? -3.287 -13.508 -3.572 1 98.81 86 HIS A C 1
ATOM 668 O O . HIS A 1 86 ? -4.281 -13.938 -2.98 1 98.81 86 HIS A O 1
ATOM 674 N N . VAL A 1 87 ? -2.594 -12.469 -3.141 1 98.81 87 VAL A N 1
ATOM 675 C CA . VAL A 1 87 ? -3.035 -11.633 -2.029 1 98.81 87 VAL A CA 1
ATOM 676 C C . VAL A 1 87 ? -3.289 -10.211 -2.525 1 98.81 87 VAL A C 1
ATOM 678 O O . VAL A 1 87 ? -2.496 -9.664 -3.295 1 98.81 87 VAL A O 1
ATOM 681 N N . THR A 1 88 ? -4.418 -9.617 -2.102 1 98.75 88 THR A N 1
ATOM 682 C CA . THR A 1 88 ? -4.758 -8.25 -2.49 1 98.75 88 THR A CA 1
ATOM 683 C C . THR A 1 88 ? -4.488 -7.281 -1.345 1 98.75 88 THR A C 1
ATOM 685 O O . THR A 1 88 ? -4.242 -7.703 -0.212 1 98.75 88 THR A O 1
ATOM 688 N N . GLY A 1 89 ? -4.504 -5.984 -1.629 1 98.75 89 GLY A N 1
ATOM 689 C CA . GLY A 1 89 ? -4.402 -4.945 -0.616 1 98.75 89 GLY A CA 1
ATOM 690 C C . GLY A 1 89 ? -3.002 -4.805 -0.045 1 98.75 89 GLY A C 1
ATOM 691 O O . GLY A 1 89 ? -2.834 -4.367 1.096 1 98.75 89 GLY A O 1
ATOM 692 N N . ILE A 1 90 ? -2.023 -5.211 -0.816 1 98.94 90 ILE A N 1
ATOM 693 C CA . ILE A 1 90 ? -0.654 -5.27 -0.317 1 98.94 90 ILE A CA 1
ATOM 694 C C . ILE A 1 90 ? -0.145 -3.859 -0.033 1 98.94 90 ILE A C 1
ATOM 696 O O . ILE A 1 90 ? -0.409 -2.932 -0.801 1 98.94 90 ILE A O 1
ATOM 700 N N . ASN A 1 91 ? 0.435 -3.658 1.111 1 98.94 91 ASN A N 1
ATOM 701 C CA . ASN A 1 91 ? 1.198 -2.453 1.418 1 98.94 91 ASN A CA 1
ATOM 702 C C . ASN A 1 91 ? 2.684 -2.758 1.585 1 98.94 91 ASN A C 1
ATOM 704 O O . ASN A 1 91 ? 3.123 -3.883 1.341 1 98.94 91 ASN A O 1
ATOM 708 N N . LEU A 1 92 ? 3.521 -1.769 1.875 1 98.94 92 LEU A N 1
ATOM 709 C CA . LEU A 1 92 ? 4.969 -1.947 1.886 1 98.94 92 LEU A CA 1
ATOM 710 C C . LEU A 1 92 ? 5.391 -2.893 3.006 1 98.94 92 LEU A C 1
ATOM 712 O O . LEU A 1 92 ? 6.188 -3.807 2.783 1 98.94 92 LEU A O 1
ATOM 716 N N . PRO A 1 93 ? 4.871 -2.76 4.289 1 98.81 93 PRO A N 1
ATOM 717 C CA . PRO A 1 93 ? 5.273 -3.707 5.328 1 98.81 93 PRO A CA 1
ATOM 718 C C . PRO A 1 93 ? 4.965 -5.156 4.961 1 98.81 93 PRO A C 1
ATOM 720 O O . PRO A 1 93 ? 5.766 -6.055 5.234 1 98.81 93 PRO A O 1
ATOM 723 N N . LEU A 1 94 ? 3.871 -5.387 4.352 1 98.88 94 LEU A N 1
ATOM 724 C CA . LEU A 1 94 ? 3.5 -6.742 3.967 1 98.88 94 LEU A CA 1
ATOM 725 C C . LEU A 1 94 ? 4.395 -7.254 2.842 1 98.88 94 LEU A C 1
ATOM 727 O O . LEU A 1 94 ? 4.723 -8.438 2.791 1 98.88 94 LEU A O 1
ATOM 731 N N . MET A 1 95 ? 4.742 -6.375 1.917 1 98.94 95 MET A N 1
ATOM 732 C CA . MET A 1 95 ? 5.66 -6.777 0.855 1 98.94 95 MET A CA 1
ATOM 733 C C . MET A 1 95 ? 7.02 -7.168 1.429 1 98.94 95 MET A C 1
ATOM 735 O O . MET A 1 95 ? 7.645 -8.125 0.965 1 98.94 95 MET A O 1
ATOM 739 N N . VAL A 1 96 ? 7.469 -6.41 2.43 1 98.81 96 VAL A N 1
ATOM 740 C CA . VAL A 1 96 ? 8.711 -6.762 3.115 1 98.81 96 VAL A CA 1
ATOM 741 C C . VAL A 1 96 ? 8.57 -8.133 3.764 1 98.81 96 VAL A C 1
ATOM 743 O O . VAL A 1 96 ? 9.492 -8.953 3.693 1 98.81 96 VAL A O 1
ATOM 746 N N . GLU A 1 97 ? 7.402 -8.406 4.367 1 98.69 97 GLU A N 1
ATOM 747 C CA . GLU A 1 97 ? 7.137 -9.719 4.961 1 98.69 97 GLU A CA 1
ATOM 748 C C . GLU A 1 97 ? 7.203 -10.82 3.912 1 98.69 97 GLU A C 1
ATOM 750 O O . GLU A 1 97 ? 7.652 -11.93 4.203 1 98.69 97 GLU A O 1
ATOM 755 N N . VAL A 1 98 ? 6.711 -10.555 2.688 1 98.94 98 VAL A N 1
ATOM 756 C CA . VAL A 1 98 ? 6.797 -11.516 1.595 1 98.94 98 VAL A CA 1
ATOM 757 C C . VAL A 1 98 ? 8.258 -11.883 1.339 1 98.94 98 VAL A C 1
ATOM 759 O O . VAL A 1 98 ? 8.602 -13.062 1.229 1 98.94 98 VAL A O 1
ATOM 762 N N . MET A 1 99 ? 9.133 -10.836 1.263 1 98.88 99 MET A N 1
ATOM 763 C CA . MET A 1 99 ? 10.547 -11.062 0.979 1 98.88 99 MET A CA 1
ATOM 764 C C . MET A 1 99 ? 11.219 -11.828 2.117 1 98.88 99 MET A C 1
ATOM 766 O O . MET A 1 99 ? 12.031 -12.719 1.878 1 98.88 99 MET A O 1
ATOM 770 N N . MET A 1 100 ? 10.836 -11.484 3.354 1 98.38 100 MET A N 1
ATOM 771 C CA . MET A 1 100 ? 11.398 -12.18 4.512 1 98.38 100 MET A CA 1
ATOM 772 C C . MET A 1 100 ? 10.969 -13.641 4.523 1 98.38 100 MET A C 1
ATOM 774 O O . MET A 1 100 ? 11.773 -14.523 4.855 1 98.38 100 MET A O 1
ATOM 778 N N . GLY A 1 101 ? 9.711 -13.875 4.25 1 98.62 101 GLY A N 1
ATOM 779 C CA . GLY A 1 101 ? 9.234 -15.25 4.145 1 98.62 101 GLY A CA 1
ATOM 780 C C . GLY A 1 101 ? 9.961 -16.047 3.078 1 98.62 101 GLY A C 1
ATOM 781 O O . GLY A 1 101 ? 10.344 -17.203 3.311 1 98.62 101 GLY A O 1
ATOM 782 N N . ARG A 1 102 ? 10.133 -15.445 1.882 1 98.12 102 ARG A N 1
ATOM 783 C CA . ARG A 1 102 ? 10.875 -16.078 0.803 1 98.12 102 ARG A CA 1
ATOM 784 C C . ARG A 1 102 ? 12.297 -16.438 1.248 1 98.12 102 ARG A C 1
ATOM 786 O O . ARG A 1 102 ? 12.773 -17.531 0.997 1 98.12 102 ARG A O 1
ATOM 793 N N . TYR A 1 103 ? 12.93 -15.484 1.911 1 97.56 103 TYR A N 1
ATOM 794 C CA . TYR A 1 103 ? 14.289 -15.688 2.402 1 97.56 103 TYR A CA 1
ATOM 795 C C . TYR A 1 103 ? 14.344 -16.844 3.393 1 97.56 103 TYR A C 1
ATOM 797 O O . TYR A 1 103 ? 15.305 -17.609 3.404 1 97.56 103 TYR A O 1
ATOM 805 N N . ALA A 1 104 ? 13.32 -16.969 4.172 1 98.19 104 ALA A N 1
ATOM 806 C CA . ALA A 1 104 ? 13.258 -18 5.211 1 98.19 104 ALA A CA 1
ATOM 807 C C . ALA A 1 104 ? 12.867 -19.344 4.621 1 98.19 104 ALA A C 1
ATOM 809 O O . ALA A 1 104 ? 12.742 -20.344 5.352 1 98.19 104 ALA A O 1
ATOM 810 N N . GLY A 1 105 ? 12.57 -19.406 3.361 1 97.94 105 GLY A N 1
ATOM 811 C CA . GLY A 1 105 ? 12.242 -20.672 2.705 1 97.94 105 GLY A CA 1
ATOM 812 C C . GLY A 1 105 ? 10.789 -21.062 2.883 1 97.94 105 GLY A C 1
ATOM 813 O O . GLY A 1 105 ? 10.445 -22.234 2.715 1 97.94 105 GLY A O 1
ATOM 814 N N . LYS A 1 106 ? 9.93 -20.109 3.246 1 98.62 106 LYS A N 1
ATOM 815 C CA . LYS A 1 106 ? 8.516 -20.422 3.402 1 98.62 106 LYS A CA 1
ATOM 816 C C . LYS A 1 106 ? 7.848 -20.656 2.049 1 98.62 106 LYS A C 1
ATOM 818 O O . LYS A 1 106 ? 8.273 -20.094 1.039 1 98.62 106 LYS A O 1
ATOM 823 N N . SER A 1 107 ? 6.793 -21.469 2.047 1 98.62 107 SER A N 1
ATOM 824 C CA . SER A 1 107 ? 5.965 -21.641 0.857 1 98.62 107 SER A CA 1
ATOM 825 C C . SER A 1 107 ? 5.082 -20.422 0.623 1 98.62 107 SER A C 1
ATOM 827 O O . SER A 1 107 ? 4.879 -19.609 1.529 1 98.62 107 SER A O 1
ATOM 829 N N . ALA A 1 108 ? 4.547 -20.266 -0.554 1 98.69 108 ALA A N 1
ATOM 830 C CA . ALA A 1 108 ? 3.602 -19.188 -0.856 1 98.69 108 ALA A CA 1
ATOM 831 C C . ALA A 1 108 ? 2.381 -19.266 0.056 1 98.69 108 ALA A C 1
ATOM 833 O O . ALA A 1 108 ? 1.875 -18.234 0.508 1 98.69 108 ALA A O 1
ATOM 834 N N . GLU A 1 109 ? 1.945 -20.453 0.278 1 98.25 109 GLU A N 1
ATOM 835 C CA . GLU A 1 109 ? 0.796 -20.656 1.156 1 98.25 109 GLU A CA 1
ATOM 836 C C . GLU A 1 109 ? 1.081 -20.141 2.562 1 98.25 109 GLU A C 1
ATOM 838 O O . GLU A 1 109 ? 0.245 -19.453 3.162 1 98.25 109 GLU A O 1
ATOM 843 N N . GLU A 1 110 ? 2.195 -20.484 3.094 1 98.69 110 GLU A N 1
ATOM 844 C CA . GLU A 1 110 ? 2.604 -20.016 4.414 1 98.69 110 GLU A CA 1
ATOM 845 C C . GLU A 1 110 ? 2.734 -18.484 4.441 1 98.69 110 GLU A C 1
ATOM 847 O O . GLU A 1 110 ? 2.359 -17.844 5.426 1 98.69 110 GLU A O 1
ATOM 852 N N . ILE A 1 111 ? 3.299 -17.938 3.377 1 98.88 111 ILE A N 1
ATOM 853 C CA . ILE A 1 111 ? 3.465 -16.484 3.291 1 98.88 111 ILE A CA 1
ATOM 854 C C . ILE A 1 111 ? 2.096 -15.812 3.273 1 98.88 111 ILE A C 1
ATOM 856 O O . ILE A 1 111 ? 1.862 -14.852 4.016 1 98.88 111 ILE A O 1
ATOM 860 N N . CYS A 1 112 ? 1.169 -16.312 2.48 1 98.75 112 CYS A N 1
ATOM 861 C CA . CYS A 1 112 ? -0.174 -15.742 2.424 1 98.75 112 CYS A CA 1
ATOM 862 C C . CYS A 1 112 ? -0.824 -15.742 3.803 1 98.75 112 CYS A C 1
ATOM 864 O O . CYS A 1 112 ? -1.4 -14.734 4.223 1 98.75 112 CYS A O 1
ATOM 866 N N . ALA A 1 113 ? -0.73 -16.875 4.5 1 98.31 113 ALA A N 1
ATOM 867 C CA . ALA A 1 113 ? -1.295 -16.969 5.844 1 98.31 113 ALA A CA 1
ATOM 868 C C . ALA A 1 113 ? -0.655 -15.945 6.781 1 98.31 113 ALA A C 1
ATOM 870 O O . ALA A 1 113 ? -1.347 -15.312 7.578 1 98.31 113 ALA A O 1
ATOM 871 N N . GLY A 1 114 ? 0.616 -15.812 6.703 1 98.44 114 GLY A N 1
ATOM 872 C CA . GLY A 1 114 ? 1.33 -14.844 7.52 1 98.44 114 GLY A CA 1
ATOM 873 C C . GLY A 1 114 ? 0.934 -13.414 7.23 1 98.44 114 GLY A C 1
ATOM 874 O O . GLY A 1 114 ? 0.874 -12.586 8.141 1 98.44 114 GLY A O 1
ATOM 875 N N . LEU A 1 115 ? 0.729 -13.109 5.93 1 98.69 115 LEU A N 1
ATOM 876 C CA . LEU A 1 115 ? 0.326 -11.758 5.547 1 98.69 115 LEU A CA 1
ATOM 877 C C . LEU A 1 115 ? -1.021 -11.398 6.164 1 98.69 115 LEU A C 1
ATOM 879 O O . LEU A 1 115 ? -1.201 -10.281 6.66 1 98.69 115 LEU A O 1
ATOM 883 N N . LEU A 1 116 ? -1.95 -12.352 6.129 1 97.94 116 LEU A N 1
ATOM 884 C CA . LEU A 1 116 ? -3.264 -12.109 6.715 1 97.94 116 LEU A CA 1
ATOM 885 C C . LEU A 1 116 ? -3.152 -11.852 8.211 1 97.94 116 LEU A C 1
ATOM 887 O O . LEU A 1 116 ? -3.855 -11 8.758 1 97.94 116 LEU A O 1
ATOM 891 N N . GLU A 1 117 ? -2.301 -12.562 8.852 1 97.69 117 GLU A N 1
ATOM 892 C CA . GLU A 1 117 ? -2.086 -12.391 10.281 1 97.69 117 GLU A CA 1
ATOM 893 C C . GLU A 1 117 ? -1.432 -11.055 10.594 1 97.69 117 GLU A C 1
ATOM 895 O O . GLU A 1 117 ? -1.75 -10.414 11.602 1 97.69 117 GLU A O 1
ATOM 900 N N . ALA A 1 118 ? -0.516 -10.609 9.766 1 97.81 118 ALA A N 1
ATOM 901 C CA . ALA A 1 118 ? 0.291 -9.414 10.008 1 97.81 118 ALA A CA 1
ATOM 902 C C . ALA A 1 118 ? -0.467 -8.156 9.617 1 97.81 118 ALA A C 1
ATOM 904 O O . ALA A 1 118 ? -0.201 -7.07 10.148 1 97.81 118 ALA A O 1
ATOM 905 N N . ALA A 1 119 ? -1.429 -8.258 8.703 1 97.94 119 ALA A N 1
ATOM 906 C CA . ALA A 1 119 ? -2.053 -7.141 8.008 1 97.94 119 ALA A CA 1
ATOM 907 C C . ALA A 1 119 ? -2.658 -6.148 8.992 1 97.94 119 ALA A C 1
ATOM 909 O O . ALA A 1 119 ? -2.379 -4.949 8.93 1 97.94 119 ALA A O 1
ATOM 910 N N . PRO A 1 120 ? -3.412 -6.617 10 1 95.81 120 PRO A N 1
ATOM 911 C CA . PRO A 1 120 ? -4.055 -5.66 10.906 1 95.81 120 PRO A CA 1
ATOM 912 C C . PRO A 1 120 ? -3.045 -4.809 11.672 1 95.81 120 PRO A C 1
ATOM 914 O O . PRO A 1 120 ? -3.334 -3.658 12.008 1 95.81 120 PRO A O 1
ATOM 917 N N . GLY A 1 121 ? -1.865 -5.266 11.875 1 96 121 GLY A N 1
ATOM 918 C CA . GLY A 1 121 ? -0.888 -4.586 12.711 1 96 121 GLY A CA 1
ATOM 919 C C . GLY A 1 121 ? -0.064 -3.562 11.945 1 96 121 GLY A C 1
ATOM 920 O O . GLY A 1 121 ? 0.713 -2.816 12.547 1 96 121 GLY A O 1
ATOM 921 N N . THR A 1 122 ? -0.333 -3.492 10.633 1 97.88 122 THR A N 1
ATOM 922 C CA . THR A 1 122 ? 0.535 -2.631 9.836 1 97.88 122 THR A CA 1
ATOM 923 C C . THR A 1 122 ? -0.034 -1.218 9.75 1 97.88 122 THR A C 1
ATOM 925 O O . THR A 1 122 ? 0.684 -0.272 9.422 1 97.88 122 THR A O 1
ATOM 928 N N . VAL A 1 123 ? -1.361 -1.067 9.984 1 98.38 123 VAL A N 1
ATOM 929 C CA . VAL A 1 123 ? -2.021 0.231 9.883 1 98.38 123 VAL A CA 1
ATOM 930 C C . VAL A 1 123 ? -2.256 0.797 11.281 1 98.38 123 VAL A C 1
ATOM 932 O O . VAL A 1 123 ? -2.971 0.198 12.094 1 98.38 123 VAL A O 1
ATOM 935 N N . LYS A 1 124 ? -1.634 1.916 11.547 1 97.75 124 LYS A N 1
ATOM 936 C CA . LYS A 1 124 ? -1.717 2.5 12.883 1 97.75 124 LYS A CA 1
ATOM 937 C C . LYS A 1 124 ? -2.021 3.992 12.812 1 97.75 124 LYS A C 1
ATOM 939 O O . LYS A 1 124 ? -1.517 4.695 11.93 1 97.75 124 LYS A O 1
ATOM 944 N N . ASP A 1 125 ? -2.877 4.418 13.719 1 98.12 12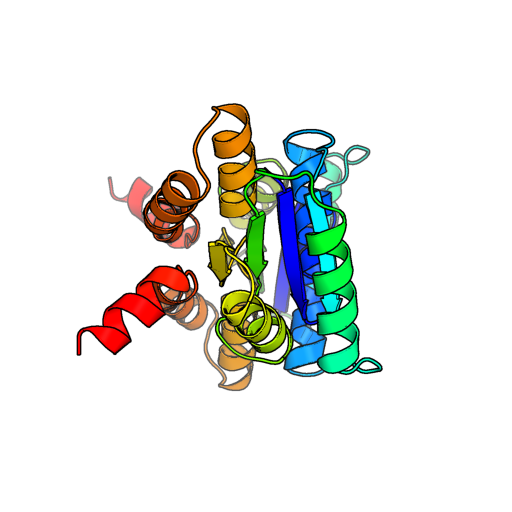5 ASP A N 1
ATOM 945 C CA . ASP A 1 125 ? -3.062 5.84 13.992 1 98.12 125 ASP A CA 1
ATOM 946 C C . ASP A 1 125 ? -2.047 6.336 15.016 1 98.12 125 ASP A C 1
ATOM 948 O O . ASP A 1 125 ? -2.156 6.031 16.203 1 98.12 125 ASP A O 1
ATOM 952 N N . VAL A 1 126 ? -1.173 7.141 14.609 1 97.75 126 VAL A N 1
ATOM 953 C CA . VAL A 1 126 ? 0.002 7.477 15.406 1 97.75 126 VAL A CA 1
ATOM 954 C C . VAL A 1 126 ? -0.409 8.336 16.594 1 97.75 126 VAL A C 1
ATOM 956 O O . VAL A 1 126 ? 0.173 8.234 17.672 1 97.75 126 VAL A O 1
ATOM 959 N N . ARG A 1 127 ? -1.41 9.203 16.438 1 96 127 ARG A N 1
ATOM 960 C CA . ARG A 1 127 ? -1.902 9.984 17.562 1 96 127 ARG A CA 1
ATOM 961 C C . ARG A 1 127 ? -2.426 9.086 18.672 1 96 127 ARG A C 1
ATOM 963 O O . ARG A 1 127 ? -2.182 9.344 19.859 1 96 127 ARG A O 1
ATOM 970 N N . LYS A 1 128 ? -3.105 8.047 18.281 1 94.06 128 LYS A N 1
ATOM 971 C CA . LYS A 1 128 ? -3.691 7.133 19.266 1 94.06 128 LYS A CA 1
ATOM 972 C C . LYS A 1 128 ? -2.613 6.32 19.969 1 94.06 128 LYS A C 1
ATOM 974 O O . LYS A 1 128 ? -2.766 5.965 21.141 1 94.06 128 LYS A O 1
ATOM 979 N N . LEU A 1 129 ? -1.57 6.035 19.25 1 90.31 129 LEU A N 1
ATOM 980 C CA . LEU A 1 129 ? -0.473 5.285 19.859 1 90.31 129 LEU A CA 1
ATOM 981 C C . LEU A 1 129 ? 0.178 6.082 20.984 1 90.31 129 LEU A C 1
ATOM 983 O O . LEU A 1 129 ? 0.573 5.512 22 1 90.31 129 LEU A O 1
ATOM 987 N N . PHE A 1 130 ? 0.352 7.387 20.75 1 85.94 130 PHE A N 1
ATOM 988 C CA . PHE A 1 130 ? 0.984 8.242 21.75 1 85.94 130 PHE A CA 1
ATOM 989 C C . PHE A 1 130 ? 0.02 8.547 22.891 1 85.94 130 PHE A C 1
ATOM 991 O O . PHE A 1 130 ? 0.445 8.789 24.016 1 85.94 130 PHE A O 1
ATOM 998 N N . GLU A 1 131 ? -1.224 8.531 22.578 1 82.75 131 GLU A N 1
ATOM 999 C CA . GLU A 1 131 ? -2.203 8.727 23.641 1 82.75 131 GLU A CA 1
ATOM 1000 C C . GLU A 1 131 ? -2.27 7.516 24.562 1 82.75 131 GLU A C 1
ATOM 1002 O O . GLU A 1 131 ? -2.447 7.66 25.781 1 82.75 131 GLU A O 1
ATOM 1007 N N . GLU A 1 132 ? -2.17 6.383 23.906 1 73.44 132 GLU A N 1
ATOM 1008 C CA . GLU A 1 132 ? -2.207 5.152 24.688 1 73.44 132 GLU A CA 1
ATOM 1009 C C . GLU A 1 132 ? -0.959 5.012 25.562 1 73.44 132 GLU A C 1
ATOM 1011 O O . GLU A 1 132 ? -1.016 4.438 26.656 1 73.44 132 GLU A O 1
ATOM 1016 N N . VAL A 1 133 ? 0.181 5.391 25.078 1 67.88 133 VAL A N 1
ATOM 1017 C CA . VAL A 1 133 ? 1.408 5.273 25.859 1 67.88 133 VAL A CA 1
ATOM 1018 C C . VAL A 1 133 ? 1.38 6.27 27.031 1 67.88 133 VAL A C 1
ATOM 1020 O O . VAL A 1 133 ? 1.97 6.02 28.078 1 67.88 133 VAL A O 1
ATOM 1023 N N . ASP A 1 134 ? 0.844 7.418 26.781 1 57.56 134 ASP A N 1
ATOM 1024 C CA . ASP A 1 134 ? 0.746 8.422 27.844 1 57.56 134 ASP A CA 1
ATOM 1025 C C . ASP A 1 134 ? -0.213 7.969 28.938 1 57.56 134 ASP A C 1
ATOM 1027 O O . ASP A 1 134 ? -0.07 8.375 30.094 1 57.56 134 ASP A O 1
ATOM 1031 N N . GLU A 1 135 ? -1.224 7.152 28.609 1 54.03 135 GLU A N 1
ATOM 1032 C CA . GLU A 1 135 ? -2.143 6.688 29.641 1 54.03 135 GLU A CA 1
ATOM 1033 C C . GLU A 1 135 ? -1.555 5.512 30.422 1 54.03 135 GLU A C 1
ATOM 1035 O O . GLU A 1 135 ? -2.062 5.141 31.469 1 54.03 135 GLU A O 1
ATOM 1040 N N . GLU A 1 136 ? -0.652 4.785 29.766 1 47.31 136 GLU A N 1
ATOM 1041 C CA . GLU A 1 136 ? -0.058 3.742 30.594 1 47.31 136 GLU A CA 1
ATOM 1042 C C . GLU A 1 136 ? 1.018 4.316 31.516 1 47.31 136 GLU A C 1
ATOM 1044 O O . GLU A 1 136 ? 1.757 5.223 31.125 1 47.31 136 GLU A O 1
ATOM 1049 N N . MET B 1 1 ? -8.461 19.984 3.439 1 97.19 1 MET B N 1
ATOM 1050 C CA . MET B 1 1 ? -7.48 19.125 4.094 1 97.19 1 MET B CA 1
ATOM 1051 C C . MET B 1 1 ? -6.305 18.844 3.164 1 97.19 1 MET B C 1
ATOM 1053 O O . MET B 1 1 ? -6.5 18.531 1.985 1 97.19 1 MET B O 1
ATOM 1057 N N . LYS B 1 2 ? -5.105 18.984 3.65 1 98.5 2 LYS B N 1
ATOM 1058 C CA . LYS B 1 2 ? -3.891 18.594 2.941 1 98.5 2 LYS B CA 1
ATOM 1059 C C . LYS B 1 2 ? -3.479 17.172 3.311 1 98.5 2 LYS B C 1
ATOM 1061 O O . LYS B 1 2 ? -3.418 16.812 4.492 1 98.5 2 LYS B O 1
ATOM 1066 N N . VAL B 1 3 ? -3.262 16.359 2.268 1 98.88 3 VAL B N 1
ATOM 1067 C CA . VAL B 1 3 ? -2.781 14.992 2.477 1 98.88 3 VAL B CA 1
ATOM 1068 C C . VAL B 1 3 ? -1.354 14.859 1.947 1 98.88 3 VAL B C 1
ATOM 1070 O O . VAL B 1 3 ? -1.077 15.211 0.798 1 98.88 3 VAL B O 1
ATOM 1073 N N . ILE B 1 4 ? -0.499 14.367 2.812 1 98.94 4 ILE B N 1
ATOM 1074 C CA . ILE B 1 4 ? 0.912 14.219 2.469 1 98.94 4 ILE B CA 1
ATOM 1075 C C . ILE B 1 4 ? 1.338 12.766 2.646 1 98.94 4 ILE B C 1
ATOM 1077 O O . ILE B 1 4 ? 1.354 12.25 3.766 1 98.94 4 ILE B O 1
ATOM 1081 N N . ALA B 1 5 ? 1.66 12.133 1.542 1 98.94 5 ALA B N 1
ATOM 1082 C CA . ALA B 1 5 ? 2.148 10.758 1.569 1 98.94 5 ALA B CA 1
ATOM 1083 C C . ALA B 1 5 ? 3.672 10.719 1.646 1 98.94 5 ALA B C 1
ATOM 1085 O O . ALA B 1 5 ? 4.355 11.406 0.886 1 98.94 5 ALA B O 1
ATOM 1086 N N . VAL B 1 6 ? 4.184 9.914 2.588 1 98.94 6 VAL B N 1
ATOM 1087 C CA . VAL B 1 6 ? 5.629 9.844 2.789 1 98.94 6 VAL B CA 1
ATOM 1088 C C . VAL B 1 6 ? 6.07 8.391 2.873 1 98.94 6 VAL B C 1
ATOM 1090 O O . VAL B 1 6 ? 5.41 7.566 3.514 1 98.94 6 VAL B O 1
ATOM 1093 N N . SER B 1 7 ? 7.148 8.031 2.221 1 98.88 7 SER B N 1
ATOM 1094 C CA . SER B 1 7 ? 7.598 6.641 2.23 1 98.88 7 SER B CA 1
ATOM 1095 C C . SER B 1 7 ? 9.109 6.547 2.039 1 98.88 7 SER B C 1
ATOM 1097 O O . SER B 1 7 ? 9.766 7.547 1.74 1 98.88 7 SER B O 1
ATOM 1099 N N . HIS B 1 8 ? 9.617 5.355 2.266 1 98.75 8 HIS B N 1
ATOM 1100 C CA . HIS B 1 8 ? 10.891 4.988 1.657 1 98.75 8 HIS B CA 1
ATOM 1101 C C . HIS B 1 8 ? 10.781 4.926 0.137 1 98.75 8 HIS B C 1
ATOM 1103 O O . HIS B 1 8 ? 9.836 4.344 -0.397 1 98.75 8 HIS B O 1
ATOM 1109 N N . GLY B 1 9 ? 11.695 5.566 -0.489 1 98.31 9 GLY B N 1
ATOM 1110 C CA . GLY B 1 9 ? 11.797 5.457 -1.936 1 98.31 9 GLY B CA 1
ATOM 1111 C C . GLY B 1 9 ? 10.555 5.953 -2.658 1 98.31 9 GLY B C 1
ATOM 1112 O O . GLY B 1 9 ? 10 6.996 -2.309 1 98.31 9 GLY B O 1
ATOM 1113 N N . SER B 1 10 ? 10.094 5.285 -3.682 1 98.75 10 SER B N 1
ATOM 1114 C CA . SER B 1 10 ? 9.109 5.789 -4.633 1 98.75 10 SER B CA 1
ATOM 1115 C C . SER B 1 10 ? 7.711 5.277 -4.297 1 98.75 10 SER B C 1
ATOM 1117 O O . SER B 1 10 ? 6.758 5.523 -5.043 1 98.75 10 SER B O 1
ATOM 1119 N N . TYR B 1 11 ? 7.516 4.598 -3.158 1 98.94 11 TYR B N 1
ATOM 1120 C CA . TYR B 1 11 ? 6.23 4.004 -2.795 1 98.94 11 TYR B CA 1
ATOM 1121 C C . TYR B 1 11 ? 5.137 5.062 -2.738 1 98.94 11 TYR B C 1
ATOM 1123 O O . TYR B 1 11 ? 4.062 4.883 -3.314 1 98.94 11 TYR B O 1
ATOM 1131 N N . SER B 1 12 ? 5.414 6.199 -2.098 1 98.94 12 SER B N 1
ATOM 1132 C CA . SER B 1 12 ? 4.414 7.25 -1.93 1 98.94 12 SER B CA 1
ATOM 1133 C C . SER B 1 12 ? 4.039 7.875 -3.27 1 98.94 12 SER B C 1
ATOM 1135 O O . SER B 1 12 ? 2.875 8.211 -3.502 1 98.94 12 SER B O 1
ATOM 1137 N N . LYS B 1 13 ? 5.027 8.039 -4.113 1 98.88 13 LYS B N 1
ATOM 1138 C CA . LYS B 1 13 ? 4.734 8.578 -5.438 1 98.88 13 LYS B CA 1
ATOM 1139 C C . LYS B 1 13 ? 3.795 7.656 -6.211 1 98.88 13 LYS B C 1
ATOM 1141 O O . LYS B 1 13 ? 2.805 8.109 -6.785 1 98.88 13 LYS B O 1
ATOM 1146 N N . GLY B 1 14 ? 4.137 6.324 -6.234 1 98.88 14 GLY B N 1
ATOM 1147 C CA . GLY B 1 14 ? 3.252 5.359 -6.867 1 98.88 14 GLY B CA 1
ATOM 1148 C C . GLY B 1 14 ? 1.856 5.352 -6.27 1 98.88 14 GLY B C 1
ATOM 1149 O O . GLY B 1 14 ? 0.867 5.246 -7 1 98.88 14 GLY B O 1
ATOM 1150 N N . LEU B 1 15 ? 1.765 5.453 -4.957 1 98.94 15 LEU B N 1
ATOM 1151 C CA . LEU B 1 15 ? 0.496 5.48 -4.238 1 98.94 15 LEU B CA 1
ATOM 1152 C C . LEU B 1 15 ? -0.359 6.66 -4.691 1 98.94 15 LEU B C 1
ATOM 1154 O O . LEU B 1 15 ? -1.528 6.484 -5.039 1 98.94 15 LEU B O 1
ATOM 1158 N N . VAL B 1 16 ? 0.216 7.863 -4.758 1 98.94 16 VAL B N 1
ATOM 1159 C CA . VAL B 1 16 ? -0.506 9.086 -5.09 1 98.94 16 VAL B CA 1
ATOM 1160 C C . VAL B 1 16 ? -0.923 9.055 -6.559 1 98.94 16 VAL B C 1
ATOM 1162 O O . VAL B 1 16 ? -2.074 9.352 -6.891 1 98.94 16 VAL B O 1
ATOM 1165 N N . GLU B 1 17 ? 0.01 8.656 -7.414 1 98.88 17 GLU B N 1
ATOM 1166 C CA . GLU B 1 17 ? -0.291 8.602 -8.844 1 98.88 17 GLU B CA 1
ATOM 1167 C C . GLU B 1 17 ? -1.425 7.625 -9.133 1 98.88 17 GLU B C 1
ATOM 1169 O O . GLU B 1 17 ? -2.359 7.953 -9.867 1 98.88 17 GLU B O 1
ATOM 1174 N N . SER B 1 18 ? -1.36 6.422 -8.586 1 98.88 18 SER B N 1
ATOM 1175 C CA . SER B 1 18 ? -2.387 5.414 -8.82 1 98.88 18 SER B CA 1
ATOM 1176 C C . SER B 1 18 ? -3.717 5.82 -8.195 1 98.88 18 SER B C 1
ATOM 1178 O O . SER B 1 18 ? -4.781 5.539 -8.75 1 98.88 18 SER B O 1
ATOM 1180 N N . THR B 1 19 ? -3.66 6.457 -7.02 1 98.88 19 THR B N 1
ATOM 1181 C CA . THR B 1 19 ? -4.879 6.977 -6.406 1 98.88 19 THR B CA 1
ATOM 1182 C C . THR B 1 19 ? -5.578 7.961 -7.34 1 98.88 19 THR B C 1
ATOM 1184 O O . THR B 1 19 ? -6.785 7.859 -7.566 1 98.88 19 THR B O 1
ATOM 1187 N N . GLN B 1 20 ? -4.773 8.891 -7.922 1 98.81 20 GLN B N 1
ATOM 1188 C CA . GLN B 1 20 ? -5.363 9.914 -8.773 1 98.81 20 GLN B CA 1
ATOM 1189 C C . GLN B 1 20 ? -5.895 9.312 -10.07 1 98.81 20 GLN B C 1
ATOM 1191 O O . GLN B 1 20 ? -6.863 9.812 -10.648 1 98.81 20 GLN B O 1
ATOM 1196 N N . MET B 1 21 ? -5.277 8.234 -10.508 1 98.06 21 MET B N 1
ATOM 1197 C CA . MET B 1 21 ? -5.809 7.504 -11.656 1 98.06 21 MET B CA 1
ATOM 1198 C C . MET B 1 21 ? -7.203 6.957 -11.359 1 98.06 21 MET B C 1
ATOM 1200 O O . MET B 1 21 ? -8.047 6.871 -12.25 1 98.06 21 MET B O 1
ATOM 1204 N N . LEU B 1 22 ? -7.453 6.641 -10.141 1 98.06 22 LEU B N 1
ATOM 1205 C CA . LEU B 1 22 ? -8.703 5.996 -9.75 1 98.06 22 LEU B CA 1
ATOM 1206 C C . LEU B 1 22 ? -9.773 7.039 -9.438 1 98.06 22 LEU B C 1
ATOM 1208 O O . LEU B 1 22 ? -10.945 6.84 -9.766 1 98.06 22 LEU B O 1
ATOM 1212 N N . VAL B 1 23 ? -9.391 8.156 -8.844 1 98.25 23 VAL B N 1
ATOM 1213 C CA . VAL B 1 23 ? -10.414 9.055 -8.305 1 98.25 23 VAL B CA 1
ATOM 1214 C C . VAL B 1 23 ? -10.344 10.406 -9.016 1 98.25 23 VAL B C 1
ATOM 1216 O O . VAL B 1 23 ? -11.125 11.312 -8.719 1 98.25 23 VAL B O 1
ATOM 1219 N N . GLY B 1 24 ? -9.391 10.578 -9.914 1 98.12 24 GLY B N 1
ATOM 1220 C CA . GLY B 1 24 ? -9.18 11.859 -10.57 1 98.12 24 GLY B CA 1
ATOM 1221 C C . GLY B 1 24 ? -8.125 12.711 -9.891 1 98.12 24 GLY B C 1
ATOM 1222 O O . GLY B 1 24 ? -7.742 12.445 -8.75 1 98.12 24 GLY B O 1
ATOM 1223 N N . GLU B 1 25 ? -7.688 13.742 -10.602 1 98.06 25 GLU B N 1
ATOM 1224 C CA . GLU B 1 25 ? -6.688 14.648 -10.047 1 98.06 25 GLU B CA 1
ATOM 1225 C C . GLU B 1 25 ? -7.168 15.266 -8.742 1 98.06 25 GLU B C 1
ATOM 1227 O O . GLU B 1 25 ? -8.328 15.664 -8.625 1 98.06 25 GLU B O 1
ATOM 1232 N N . GLN B 1 26 ? -6.258 15.312 -7.746 1 98 26 GLN B N 1
ATOM 1233 C CA . GLN B 1 26 ? -6.59 15.828 -6.426 1 98 26 GLN B CA 1
ATOM 1234 C C . GLN B 1 26 ? -5.723 17.031 -6.07 1 98 26 GLN B C 1
ATOM 1236 O O . GLN B 1 26 ? -4.496 16.969 -6.16 1 98 26 GLN B O 1
ATOM 1241 N N . GLU B 1 27 ? -6.371 18.078 -5.641 1 96.94 27 GLU B N 1
ATOM 1242 C CA . GLU B 1 27 ? -5.637 19.188 -5.043 1 96.94 27 GLU B CA 1
ATOM 1243 C C . GLU B 1 27 ? -5.176 18.859 -3.627 1 96.94 27 GLU B C 1
ATOM 1245 O O . GLU B 1 27 ? -5.789 18.016 -2.953 1 96.94 27 GLU B O 1
ATOM 1250 N N . ASN B 1 28 ? -4.125 19.422 -3.17 1 97.81 28 ASN B N 1
ATOM 1251 C CA . ASN B 1 28 ? -3.643 19.281 -1.8 1 97.81 28 ASN B CA 1
ATOM 1252 C C . ASN B 1 28 ? -3.324 17.828 -1.467 1 97.81 28 ASN B C 1
ATOM 1254 O O . ASN B 1 28 ? -3.676 17.328 -0.39 1 97.81 28 ASN B O 1
ATOM 1258 N N . LEU B 1 29 ? -2.824 17.109 -2.42 1 98.81 29 LEU B N 1
ATOM 1259 C CA . LEU B 1 29 ? -2.293 15.758 -2.291 1 98.81 29 LEU B CA 1
ATOM 1260 C C . LEU B 1 29 ? -0.875 15.68 -2.846 1 98.81 29 LEU B C 1
ATOM 1262 O O . LEU B 1 29 ? -0.657 15.906 -4.039 1 98.81 29 LEU B O 1
ATOM 1266 N N . VAL B 1 30 ? 0.087 15.383 -1.963 1 98.81 30 VAL B N 1
ATOM 1267 C CA . VAL B 1 30 ? 1.479 15.375 -2.4 1 98.81 30 VAL B CA 1
ATOM 1268 C C . VAL B 1 30 ? 2.191 14.141 -1.85 1 98.81 30 VAL B C 1
ATOM 1270 O O . VAL B 1 30 ? 1.712 13.516 -0.903 1 98.81 30 VAL B O 1
ATOM 1273 N N . ALA B 1 31 ? 3.271 13.797 -2.508 1 98.94 31 ALA B N 1
ATOM 1274 C CA . ALA B 1 31 ? 4.062 12.633 -2.111 1 98.94 31 ALA B CA 1
ATOM 1275 C C . ALA B 1 31 ? 5.531 13.008 -1.934 1 98.94 31 ALA B C 1
ATOM 1277 O O . ALA B 1 31 ? 6.078 13.797 -2.705 1 98.94 31 ALA B O 1
ATOM 1278 N N . TYR B 1 32 ? 6.117 12.453 -0.913 1 98.88 32 TYR B N 1
ATOM 1279 C CA . TYR B 1 32 ? 7.551 12.578 -0.672 1 98.88 32 TYR B CA 1
ATOM 1280 C C . TYR B 1 32 ? 8.18 11.211 -0.427 1 98.88 32 TYR B C 1
ATOM 1282 O O . TYR B 1 32 ? 7.594 10.359 0.244 1 98.88 32 TYR B O 1
ATOM 1290 N N . GLY B 1 33 ? 9.328 10.984 -1.007 1 98.69 33 GLY B N 1
ATOM 1291 C CA . GLY B 1 33 ? 10.125 9.789 -0.771 1 98.69 33 GLY B CA 1
ATOM 1292 C C . GLY B 1 33 ? 11.484 10.094 -0.174 1 98.69 33 GLY B C 1
ATOM 1293 O O . GLY B 1 33 ? 12.094 11.117 -0.486 1 98.69 33 GLY B O 1
ATOM 1294 N N . LEU B 1 34 ? 11.93 9.25 0.732 1 98.69 34 LEU B N 1
ATOM 1295 C CA . LEU B 1 34 ? 13.312 9.297 1.207 1 98.69 34 LEU B CA 1
ATOM 1296 C C . LEU B 1 34 ? 14.188 8.32 0.438 1 98.69 34 LEU B C 1
ATOM 1298 O O . LEU B 1 34 ? 13.992 7.102 0.527 1 98.69 34 LEU B O 1
ATOM 1302 N N . PHE B 1 35 ? 15.172 8.852 -0.287 1 98.06 35 PHE B N 1
ATOM 1303 C CA . PHE B 1 35 ? 16.062 8.039 -1.109 1 98.06 35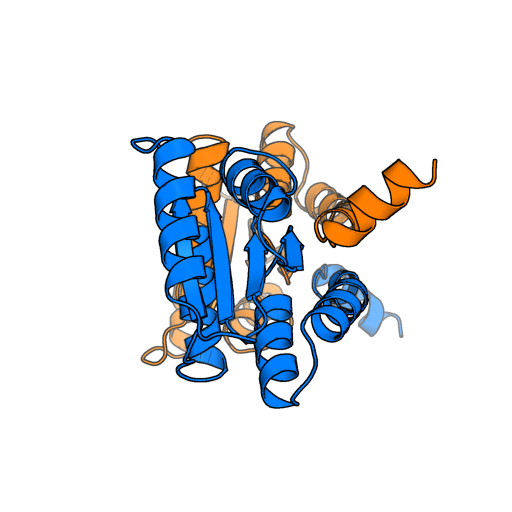 PHE B CA 1
ATOM 1304 C C . PHE B 1 35 ? 17.438 7.914 -0.462 1 98.06 35 PHE B C 1
ATOM 1306 O O . PHE B 1 35 ? 17.781 8.68 0.439 1 98.06 35 PHE B O 1
ATOM 1313 N N . PRO B 1 36 ? 18.219 6.891 -0.818 1 95.31 36 PRO B N 1
ATOM 1314 C CA . PRO B 1 36 ? 19.469 6.562 -0.143 1 95.31 36 PRO B CA 1
ATOM 1315 C C . PRO B 1 36 ? 20.422 7.754 -0.057 1 95.31 36 PRO B C 1
ATOM 1317 O O . PRO B 1 36 ? 21.219 7.852 0.885 1 95.31 36 PRO B O 1
ATOM 1320 N N . GLU B 1 37 ? 20.344 8.672 -0.947 1 94.31 37 GLU B N 1
ATOM 1321 C CA . GLU B 1 37 ? 21.266 9.797 -0.962 1 94.31 37 GLU B CA 1
ATOM 1322 C C . GLU B 1 37 ? 20.766 10.938 -0.083 1 94.31 37 GLU B C 1
ATOM 1324 O O . GLU B 1 37 ? 21.484 11.93 0.118 1 94.31 37 GLU B O 1
ATOM 1329 N N . GLN B 1 38 ? 19.656 10.742 0.463 1 96.38 38 GLN B N 1
ATOM 1330 C CA . GLN B 1 38 ? 19.047 11.789 1.277 1 96.38 38 GLN B CA 1
ATOM 1331 C C . GLN B 1 38 ? 19.141 11.445 2.764 1 96.38 38 GLN B C 1
ATOM 1333 O O . GLN B 1 38 ? 19.297 10.281 3.131 1 96.38 38 GLN B O 1
ATOM 1338 N N . THR B 1 39 ? 19.016 12.508 3.643 1 96.88 39 THR B N 1
ATOM 1339 C CA . THR B 1 39 ? 19 12.328 5.09 1 96.88 39 THR B CA 1
ATOM 1340 C C . THR B 1 39 ? 17.609 12.602 5.652 1 96.88 39 THR B C 1
ATOM 1342 O O . THR B 1 39 ? 16.781 13.227 4.992 1 96.88 39 THR B O 1
ATOM 1345 N N . VAL B 1 40 ? 17.359 12.141 6.793 1 97.44 40 VAL B N 1
ATOM 1346 C CA . VAL B 1 40 ? 16.094 12.406 7.488 1 97.44 40 VAL B CA 1
ATOM 1347 C C . VAL B 1 40 ? 15.914 13.914 7.645 1 97.44 40 VAL B C 1
ATOM 1349 O O . VAL B 1 40 ? 14.789 14.422 7.551 1 97.44 40 VAL B O 1
ATOM 1352 N N . ALA B 1 41 ? 17 14.625 7.891 1 97.81 41 ALA B N 1
ATOM 1353 C CA . ALA B 1 41 ? 16.953 16.078 8.062 1 97.81 41 ALA B CA 1
ATOM 1354 C C . ALA B 1 41 ? 16.438 16.766 6.805 1 97.81 41 ALA B C 1
ATOM 1356 O O . ALA B 1 41 ? 15.609 17.672 6.887 1 97.81 41 ALA B O 1
ATOM 1357 N N . THR B 1 42 ? 16.922 16.297 5.711 1 97.56 42 THR B N 1
ATOM 1358 C CA . THR B 1 42 ? 16.484 16.906 4.461 1 97.56 42 THR B CA 1
ATOM 1359 C C . THR B 1 42 ? 15.008 16.625 4.207 1 97.56 42 THR B C 1
ATOM 1361 O O . THR B 1 42 ? 14.281 17.484 3.723 1 97.56 42 THR B O 1
ATOM 1364 N N . LEU B 1 43 ? 14.578 15.43 4.453 1 98.56 43 LEU B N 1
ATOM 1365 C CA . LEU B 1 43 ? 13.172 15.094 4.32 1 98.56 43 LEU B CA 1
ATOM 1366 C C . LEU B 1 43 ? 12.32 15.938 5.266 1 98.56 43 LEU B C 1
ATOM 1368 O O . LEU B 1 43 ? 11.289 16.484 4.859 1 98.56 43 LEU B O 1
ATOM 1372 N N . THR B 1 44 ? 12.773 16.047 6.512 1 98.62 44 THR B N 1
ATOM 1373 C CA . THR B 1 44 ? 12.039 16.828 7.512 1 98.62 44 THR B CA 1
ATOM 1374 C C . THR B 1 44 ? 11.867 18.266 7.059 1 98.62 44 THR B C 1
ATOM 1376 O O . THR B 1 44 ? 10.789 18.844 7.223 1 98.62 44 THR B O 1
ATOM 1379 N N . GLU B 1 45 ? 12.883 18.797 6.477 1 98.38 45 GLU B N 1
ATOM 1380 C CA . GLU B 1 45 ? 12.82 20.156 5.98 1 98.38 45 GLU B CA 1
ATOM 1381 C C . GLU B 1 45 ? 11.773 20.312 4.883 1 98.38 45 GLU B C 1
ATOM 1383 O O . GLU B 1 45 ? 11.023 21.281 4.863 1 98.38 45 GLU B O 1
ATOM 1388 N N . LYS B 1 46 ? 11.781 19.391 3.971 1 98.5 46 LYS B N 1
ATOM 1389 C CA . LYS B 1 46 ? 10.805 19.406 2.885 1 98.5 46 LYS B CA 1
ATOM 1390 C C . LYS B 1 46 ? 9.383 19.312 3.422 1 98.5 46 LYS B C 1
ATOM 1392 O O . LYS B 1 46 ? 8.484 20.016 2.961 1 98.5 46 LYS B O 1
ATOM 1397 N N . LEU B 1 47 ? 9.18 18.438 4.359 1 98.81 47 LEU B N 1
ATOM 1398 C CA . LEU B 1 47 ? 7.859 18.25 4.945 1 98.81 47 LEU B CA 1
ATOM 1399 C C . LEU B 1 47 ? 7.426 19.484 5.723 1 98.81 47 LEU B C 1
ATOM 1401 O O . LEU B 1 47 ? 6.258 19.875 5.668 1 98.81 47 LEU B O 1
ATOM 1405 N N . GLU B 1 48 ? 8.352 20.078 6.441 1 98.5 48 GLU B N 1
ATOM 1406 C CA . GLU B 1 48 ? 8.078 21.328 7.16 1 98.5 48 GLU B CA 1
ATOM 1407 C C . GLU B 1 48 ? 7.629 22.422 6.203 1 98.5 48 GLU B C 1
ATOM 1409 O O . GLU B 1 48 ? 6.68 23.156 6.488 1 98.5 48 GLU B O 1
ATOM 1414 N N . ALA B 1 49 ? 8.375 22.516 5.129 1 98.5 49 ALA B N 1
ATOM 1415 C CA . ALA B 1 49 ? 8.016 23.5 4.113 1 98.5 49 ALA B CA 1
ATOM 1416 C C . ALA B 1 49 ? 6.602 23.25 3.586 1 98.5 49 ALA B C 1
ATOM 1418 O O . ALA B 1 49 ? 5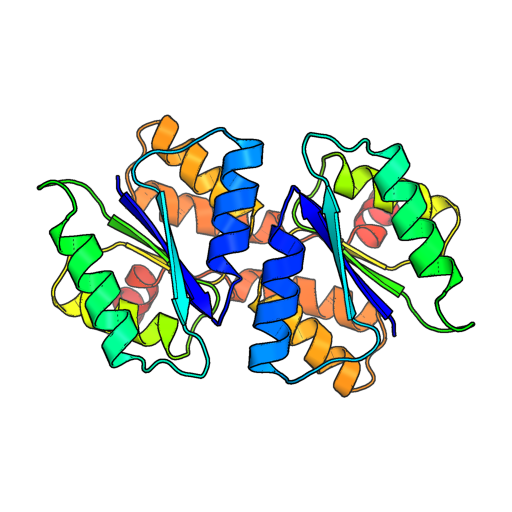.844 24.188 3.357 1 98.5 49 ALA B O 1
ATOM 1419 N N . GLU B 1 50 ? 6.273 22 3.371 1 98.38 50 GLU B N 1
ATOM 1420 C CA . GLU B 1 50 ? 4.941 21.625 2.9 1 98.38 50 GLU B CA 1
ATOM 1421 C C . GLU B 1 50 ? 3.867 22.047 3.904 1 98.38 50 GLU B C 1
ATOM 1423 O O . GLU B 1 50 ? 2.799 22.531 3.518 1 98.38 50 GLU B O 1
ATOM 1428 N N . ILE B 1 51 ? 4.121 21.828 5.18 1 98.19 51 ILE B N 1
ATOM 1429 C CA . ILE B 1 51 ? 3.201 22.203 6.246 1 98.19 51 ILE B CA 1
ATOM 1430 C C . ILE B 1 51 ? 3.004 23.719 6.25 1 98.19 51 ILE B C 1
ATOM 1432 O O . ILE B 1 51 ? 1.873 24.203 6.324 1 98.19 51 ILE B O 1
ATOM 1436 N N . GLN B 1 52 ? 4.074 24.438 6.125 1 96.75 52 GLN B N 1
ATOM 1437 C CA . GLN B 1 52 ? 4.031 25.891 6.156 1 96.75 52 GLN B CA 1
ATOM 1438 C C . GLN B 1 52 ? 3.262 26.453 4.957 1 96.75 52 GLN B C 1
ATOM 1440 O O . GLN B 1 52 ? 2.646 27.516 5.047 1 96.75 52 GLN B O 1
ATOM 1445 N N . ASN B 1 53 ? 3.312 25.703 3.887 1 96.12 53 ASN B N 1
ATOM 1446 C CA . ASN B 1 53 ? 2.623 26.109 2.67 1 96.12 53 ASN B CA 1
ATOM 1447 C C . ASN B 1 53 ? 1.154 25.703 2.689 1 96.12 53 ASN B C 1
ATOM 1449 O O . ASN B 1 53 ? 0.43 25.922 1.718 1 96.12 53 ASN B O 1
ATOM 1453 N N . THR B 1 54 ? 0.68 25.172 3.734 1 96.44 54 THR B N 1
ATOM 1454 C CA . THR B 1 54 ? -0.719 24.781 3.895 1 96.44 54 THR B CA 1
ATOM 1455 C C . THR B 1 54 ? -1.533 25.938 4.469 1 96.44 54 THR B C 1
ATOM 1457 O O . THR B 1 54 ? -1.058 26.672 5.34 1 96.44 54 THR B O 1
ATOM 1460 N N . LYS B 1 55 ? -2.715 26.141 3.977 1 95.06 55 LYS B N 1
ATOM 1461 C CA . LYS B 1 55 ? -3.59 27.234 4.406 1 95.06 55 LYS B CA 1
ATOM 1462 C C . LYS B 1 55 ? -3.875 27.156 5.902 1 95.06 55 LYS B C 1
ATOM 1464 O O . LYS B 1 55 ? -4.074 26.062 6.441 1 95.06 55 LYS B O 1
ATOM 1469 N N . GLU B 1 56 ? -3.99 28.297 6.43 1 92.06 56 GLU B N 1
ATOM 1470 C CA . GLU B 1 56 ? -4.297 28.344 7.855 1 92.06 56 GLU B CA 1
ATOM 1471 C C . GLU B 1 56 ? -5.621 27.656 8.164 1 92.06 56 GLU B C 1
ATOM 1473 O O . GLU B 1 56 ? -6.602 27.828 7.438 1 92.06 56 GLU B O 1
ATOM 1478 N N . GLY B 1 57 ? -5.594 26.859 9.188 1 92.81 57 GLY B N 1
ATOM 1479 C CA . GLY B 1 57 ? -6.805 26.188 9.625 1 92.81 57 GLY B CA 1
ATOM 1480 C C . GLY B 1 57 ? -7.066 24.891 8.883 1 92.81 57 GLY B C 1
ATOM 1481 O O . GLY B 1 57 ? -7.949 24.125 9.273 1 92.81 57 GLY B O 1
ATOM 1482 N N . GLU B 1 58 ? -6.34 24.703 7.844 1 96.25 58 GLU B N 1
ATOM 1483 C CA . GLU B 1 58 ? -6.496 23.469 7.078 1 96.25 58 GLU B CA 1
ATOM 1484 C C . GLU B 1 58 ? -5.895 22.281 7.816 1 96.25 58 GLU B C 1
ATOM 1486 O O . GLU B 1 58 ? -4.789 22.375 8.359 1 96.25 58 GLU B O 1
ATOM 1491 N N . GLU B 1 59 ? -6.648 21.156 7.898 1 98.31 59 GLU B N 1
ATOM 1492 C CA . GLU B 1 59 ? -6.121 19.953 8.531 1 98.31 59 GLU B CA 1
ATOM 1493 C C . GLU B 1 59 ? -5.043 19.297 7.672 1 98.31 59 GLU B C 1
ATOM 1495 O O . GLU B 1 59 ? -5.098 19.375 6.441 1 98.31 59 GLU B O 1
ATOM 1500 N N . ILE B 1 60 ? -4.078 18.703 8.344 1 98.81 60 ILE B N 1
ATOM 1501 C CA . ILE B 1 60 ? -3.006 17.984 7.656 1 98.81 60 ILE B CA 1
ATOM 1502 C C . ILE B 1 60 ? -3.014 16.516 8.062 1 98.81 60 ILE B C 1
ATOM 1504 O O . ILE B 1 60 ? -2.959 16.203 9.25 1 98.81 60 ILE B O 1
ATOM 1508 N N . LEU B 1 61 ? -3.166 15.688 7.125 1 98.94 61 LEU B N 1
ATOM 1509 C CA . LEU B 1 61 ? -3.098 14.25 7.324 1 98.94 61 LEU B CA 1
ATOM 1510 C C . LEU B 1 61 ? -1.89 13.656 6.605 1 98.94 61 LEU B C 1
ATOM 1512 O O . LEU B 1 61 ? -1.812 13.695 5.375 1 98.94 61 LEU B O 1
ATOM 1516 N N . PHE B 1 62 ? -0.988 13.164 7.406 1 98.94 62 PHE B N 1
ATOM 1517 C CA . PHE B 1 62 ? 0.11 12.375 6.859 1 98.94 62 PHE B CA 1
ATOM 1518 C C . PHE B 1 62 ? -0.283 10.906 6.746 1 98.94 62 PHE B C 1
ATOM 1520 O O . PHE B 1 62 ? -0.922 10.352 7.648 1 98.94 62 PHE B O 1
ATOM 1527 N N . VAL B 1 63 ? 0.075 10.305 5.645 1 98.94 63 VAL B N 1
ATOM 1528 C CA . VAL B 1 63 ? 0.045 8.852 5.492 1 98.94 63 VAL B CA 1
ATOM 1529 C C . VAL B 1 63 ? 1.438 8.344 5.125 1 98.94 63 VAL B C 1
ATOM 1531 O O . VAL B 1 63 ? 2.125 8.945 4.293 1 98.94 63 VAL B O 1
ATOM 1534 N N . SER B 1 64 ? 1.884 7.258 5.793 1 98.88 64 SER B N 1
ATOM 1535 C CA . SER B 1 64 ? 3.236 6.777 5.527 1 98.88 64 SER B CA 1
ATOM 1536 C C . SER B 1 64 ? 3.262 5.262 5.363 1 98.88 64 SER B C 1
ATOM 1538 O O . SER B 1 64 ? 2.268 4.586 5.637 1 98.88 64 SER B O 1
ATOM 1540 N N 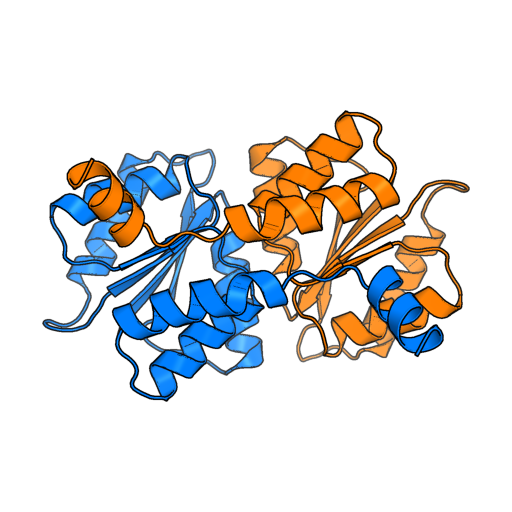. ASP B 1 65 ? 4.387 4.742 4.914 1 98.62 65 ASP B N 1
ATOM 1541 C CA . ASP B 1 65 ? 4.531 3.35 4.504 1 98.62 65 ASP B CA 1
ATOM 1542 C C . ASP B 1 65 ? 4.738 2.438 5.711 1 98.62 65 ASP B C 1
ATOM 1544 O O . ASP B 1 65 ? 4.039 1.437 5.867 1 98.62 65 ASP B O 1
ATOM 1548 N N . LEU B 1 66 ? 5.602 2.707 6.586 1 97.69 66 LEU B N 1
ATOM 1549 C CA . LEU B 1 66 ? 5.984 1.83 7.684 1 97.69 66 LEU B CA 1
ATOM 1550 C C . LEU B 1 66 ? 5.82 2.535 9.023 1 97.69 66 LEU B C 1
ATOM 1552 O O . LEU B 1 66 ? 6.004 3.752 9.125 1 97.69 66 LEU B O 1
ATOM 1556 N N . PHE B 1 67 ? 5.434 1.603 9.953 1 94.88 67 PHE B N 1
ATOM 1557 C CA . PHE B 1 67 ? 5.52 2.039 11.336 1 94.88 67 PHE B CA 1
ATOM 1558 C C . PHE B 1 67 ? 6.953 1.957 11.844 1 94.88 67 PHE B C 1
ATOM 1560 O O . PHE B 1 67 ? 7.465 0.865 12.102 1 94.88 67 PHE B O 1
ATOM 1567 N N . HIS B 1 68 ? 7.742 2.822 11.672 1 93.06 68 HIS B N 1
ATOM 1568 C CA . HIS B 1 68 ? 9.133 2.98 12.086 1 93.06 68 HIS B CA 1
ATOM 1569 C C . HIS B 1 68 ? 10.016 3.402 10.906 1 93.06 68 HIS B C 1
ATOM 1571 O O . HIS B 1 68 ? 9.539 3.482 9.773 1 93.06 68 HIS B O 1
ATOM 1577 N N . GLY B 1 69 ? 11.195 3.797 11.141 1 95.81 69 GLY B N 1
ATOM 1578 C CA . GLY B 1 69 ? 12.141 4.203 10.109 1 95.81 69 GLY B CA 1
ATOM 1579 C C . GLY B 1 69 ? 12.281 5.707 9.992 1 95.81 69 GLY B C 1
ATOM 1580 O O . GLY B 1 69 ? 11.648 6.457 10.734 1 95.81 69 GLY B O 1
ATOM 1581 N N . SER B 1 70 ? 13.086 6.137 8.914 1 97.31 70 SER B N 1
ATOM 1582 C CA . SER B 1 70 ? 13.445 7.543 8.773 1 97.31 70 SER B CA 1
ATOM 1583 C C . SER B 1 70 ? 12.25 8.383 8.352 1 97.31 70 SER B C 1
ATOM 1585 O O . SER B 1 70 ? 11.984 9.438 8.938 1 97.31 70 SER B O 1
ATOM 1587 N N . PRO B 1 71 ? 11.477 7.953 7.398 1 98.56 71 PRO B N 1
ATOM 1588 C CA . PRO B 1 71 ? 10.297 8.75 7.051 1 98.56 71 PRO B CA 1
ATOM 1589 C C . PRO B 1 71 ? 9.328 8.906 8.219 1 98.56 71 PRO B C 1
ATOM 1591 O O . PRO B 1 71 ? 8.812 10 8.461 1 98.56 71 PRO B O 1
ATOM 1594 N N . PHE B 1 72 ? 9.117 7.832 8.93 1 98.25 72 PHE B N 1
ATOM 1595 C CA . PHE B 1 72 ? 8.25 7.852 10.102 1 98.25 72 PHE B CA 1
ATOM 1596 C C . PHE B 1 72 ? 8.773 8.836 11.141 1 98.25 72 PHE B C 1
ATOM 1598 O O . PHE B 1 72 ? 8.016 9.672 11.641 1 98.25 72 PHE B O 1
ATOM 1605 N N . ASN B 1 73 ? 10.016 8.781 11.383 1 97.62 73 ASN B N 1
ATOM 1606 C CA . ASN B 1 73 ? 10.641 9.641 12.391 1 97.62 73 ASN B CA 1
ATOM 1607 C C . ASN B 1 73 ? 10.555 11.109 12 1 97.62 73 ASN B C 1
ATOM 1609 O O . ASN B 1 73 ? 10.375 11.977 12.859 1 97.62 73 ASN B O 1
ATOM 1613 N N . ALA B 1 74 ? 10.703 11.344 10.742 1 98.56 74 ALA B N 1
ATOM 1614 C CA . ALA B 1 74 ? 10.594 12.719 10.258 1 98.56 74 ALA B CA 1
ATOM 1615 C C . ALA B 1 74 ? 9.227 13.312 10.578 1 98.56 74 ALA B C 1
ATOM 1617 O O . ALA B 1 74 ? 9.133 14.43 11.094 1 98.56 74 ALA B O 1
ATOM 1618 N N . ILE B 1 75 ? 8.18 12.562 10.352 1 98.69 75 ILE B N 1
ATOM 1619 C CA . ILE B 1 75 ? 6.82 13.039 10.578 1 98.69 75 ILE B CA 1
ATOM 1620 C C . ILE B 1 75 ? 6.574 13.219 12.07 1 98.69 75 ILE B C 1
ATOM 1622 O O . ILE B 1 75 ? 6.027 14.242 12.5 1 98.69 75 ILE B O 1
ATOM 1626 N N . VAL B 1 76 ? 7 12.227 12.852 1 97.81 76 VAL B N 1
ATOM 1627 C CA . VAL B 1 76 ? 6.793 12.25 14.289 1 97.81 76 VAL B CA 1
ATOM 1628 C C . VAL B 1 76 ? 7.465 13.484 14.891 1 97.81 76 VAL B C 1
ATOM 1630 O O . VAL B 1 76 ? 6.902 14.133 15.773 1 97.81 76 VAL B O 1
ATOM 1633 N N . SER B 1 77 ? 8.656 13.797 14.422 1 97.75 77 SER B N 1
ATOM 1634 C CA . SER B 1 77 ? 9.359 14.969 14.922 1 97.75 77 SER B CA 1
ATOM 1635 C C . SER B 1 77 ? 8.562 16.25 14.664 1 97.75 77 SER B C 1
ATOM 1637 O O . SER B 1 77 ? 8.594 17.172 15.477 1 97.75 77 SER B O 1
ATOM 1639 N N . LEU B 1 78 ? 7.863 16.297 13.57 1 98.38 78 LEU B N 1
ATOM 1640 C CA . LEU B 1 78 ? 7.082 17.469 13.195 1 98.38 78 LEU B CA 1
ATOM 1641 C C . LEU B 1 78 ? 5.793 17.547 14.016 1 98.38 78 LEU B C 1
ATOM 1643 O O . LEU B 1 78 ? 5.238 18.641 14.203 1 98.38 78 LEU B O 1
ATOM 1647 N N . MET B 1 79 ? 5.316 16.359 14.523 1 97.19 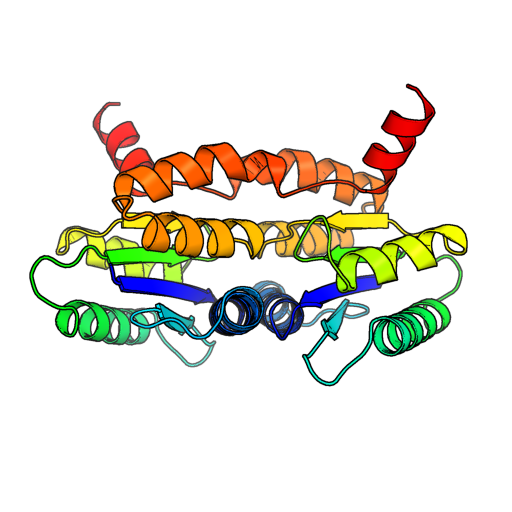79 MET B N 1
ATOM 1648 C CA . MET B 1 79 ? 4.086 16.297 15.305 1 97.19 79 MET B CA 1
ATOM 1649 C C . MET B 1 79 ? 4.262 16.984 16.656 1 97.19 79 MET B C 1
ATOM 1651 O O . MET B 1 79 ? 3.277 17.344 17.297 1 97.19 79 MET B O 1
ATOM 1655 N N . GLU B 1 80 ? 5.465 17.172 17.016 1 95.06 80 GLU B N 1
ATOM 1656 C CA . GLU B 1 80 ? 5.754 17.875 18.25 1 95.06 80 GLU B CA 1
ATOM 1657 C C . GLU B 1 80 ? 5.418 19.359 18.141 1 95.06 80 GLU B C 1
ATOM 1659 O O . GLU B 1 80 ? 5.094 20.016 19.141 1 95.06 80 GLU B O 1
ATOM 1664 N N . HIS B 1 81 ? 5.414 19.891 16.922 1 95.44 81 HIS B N 1
ATOM 1665 C CA . HIS B 1 81 ? 5.305 21.344 16.75 1 95.44 81 HIS B CA 1
ATOM 1666 C C . HIS B 1 81 ? 4.094 21.703 15.891 1 95.44 81 HIS B C 1
ATOM 1668 O O . HIS B 1 81 ? 3.775 22.891 15.734 1 95.44 81 HIS B O 1
ATOM 1674 N N . HIS B 1 82 ? 3.521 20.703 15.312 1 97.06 82 HIS B N 1
ATOM 1675 C CA . HIS B 1 82 ? 2.379 20.938 14.438 1 97.06 82 HIS B CA 1
ATOM 1676 C C . HIS B 1 82 ? 1.228 19.984 14.773 1 97.06 82 HIS B C 1
ATOM 1678 O O . HIS B 1 82 ? 1.453 18.844 15.18 1 97.06 82 HIS B O 1
ATOM 1684 N N . ASP B 1 83 ? 0.014 20.453 14.641 1 96.62 83 ASP B N 1
ATOM 1685 C CA . ASP B 1 83 ? -1.171 19.625 14.812 1 96.62 83 ASP B CA 1
ATOM 1686 C C . ASP B 1 83 ? -1.447 18.797 13.555 1 96.62 83 ASP B C 1
ATOM 1688 O O . ASP B 1 83 ? -2.141 19.266 12.648 1 96.62 83 ASP B O 1
ATOM 1692 N N . ILE B 1 84 ? -0.907 17.578 13.516 1 97.19 84 ILE B N 1
ATOM 1693 C CA . ILE B 1 84 ? -0.979 16.75 12.32 1 97.19 84 ILE B CA 1
ATOM 1694 C C . ILE B 1 84 ? -1.543 15.375 12.68 1 97.19 84 ILE B C 1
ATOM 1696 O O . ILE B 1 84 ? -1.345 14.891 13.797 1 97.19 84 ILE B O 1
ATOM 1700 N N . TYR B 1 85 ? -2.346 14.852 11.828 1 98.56 85 TYR B N 1
ATOM 1701 C CA . TYR B 1 85 ? -2.773 13.461 11.875 1 98.56 85 TYR B CA 1
ATOM 1702 C C . TYR B 1 85 ? -1.853 12.578 11.039 1 98.56 85 TYR B C 1
ATOM 1704 O O . TYR B 1 85 ? -1.296 13.023 10.039 1 98.56 85 TYR B O 1
ATOM 1712 N N . HIS B 1 86 ? -1.668 11.367 11.516 1 98.81 86 HIS B N 1
ATOM 1713 C CA . HIS B 1 86 ? -0.688 10.5 10.875 1 98.81 86 HIS B CA 1
ATOM 1714 C C . HIS B 1 86 ? -1.112 9.039 10.953 1 98.81 86 HIS B C 1
ATOM 1716 O O . HIS B 1 86 ? -1.301 8.5 12.047 1 98.81 86 HIS B O 1
ATOM 1722 N N . VAL B 1 87 ? -1.297 8.414 9.797 1 98.81 87 VAL B N 1
ATOM 1723 C CA . VAL B 1 87 ? -1.577 6.984 9.711 1 98.81 87 VAL B CA 1
ATOM 1724 C C . VAL B 1 87 ? -0.452 6.277 8.961 1 98.81 87 VAL B C 1
ATOM 1726 O O . VAL B 1 87 ? 0.014 6.766 7.93 1 98.81 87 VAL B O 1
ATOM 1729 N N . THR B 1 88 ? 0.009 5.133 9.492 1 98.75 88 THR B N 1
ATOM 1730 C CA . THR B 1 88 ? 1.067 4.359 8.852 1 98.75 88 THR B CA 1
ATOM 1731 C C . THR B 1 88 ? 0.491 3.135 8.148 1 98.75 88 THR B C 1
ATOM 1733 O O . THR B 1 88 ? -0.679 2.797 8.336 1 98.75 88 THR B O 1
ATOM 1736 N N . GLY B 1 89 ? 1.292 2.482 7.305 1 98.75 89 GLY B N 1
ATOM 1737 C CA . GLY B 1 89 ? 0.923 1.229 6.668 1 98.75 89 GLY B CA 1
ATOM 1738 C C . GLY B 1 89 ? -0.105 1.397 5.566 1 98.75 89 GLY B C 1
ATOM 1739 O O . GLY B 1 89 ? -0.872 0.476 5.277 1 98.75 89 GLY B O 1
ATOM 1740 N N . ILE B 1 90 ? -0.152 2.576 4.992 1 98.94 90 ILE B N 1
ATOM 1741 C CA . ILE B 1 90 ? -1.196 2.906 4.027 1 98.94 90 ILE B CA 1
ATOM 1742 C C . ILE B 1 90 ? -1.022 2.061 2.768 1 98.94 90 ILE B C 1
ATOM 1744 O O . ILE B 1 90 ? 0.102 1.844 2.311 1 98.94 90 ILE B O 1
ATOM 1748 N N . ASN B 1 91 ? -2.07 1.464 2.299 1 98.94 91 ASN B N 1
ATOM 1749 C CA . ASN B 1 91 ? -2.121 0.846 0.978 1 98.94 91 ASN B CA 1
ATOM 1750 C C . ASN B 1 91 ? -3.07 1.593 0.045 1 98.94 91 ASN B C 1
ATOM 1752 O O . ASN B 1 91 ? -3.586 2.654 0.398 1 98.94 91 ASN B O 1
ATOM 1756 N N . LEU B 1 92 ? -3.248 1.146 -1.192 1 98.94 92 LEU B N 1
ATOM 1757 C CA . LEU B 1 92 ? -4.004 1.895 -2.189 1 98.94 92 LEU B CA 1
ATOM 1758 C C . LEU B 1 92 ? -5.477 1.977 -1.808 1 98.94 92 LEU B C 1
ATOM 1760 O O . LEU B 1 92 ? -6.078 3.053 -1.863 1 98.94 92 LEU B O 1
ATOM 1764 N N . PRO B 1 93 ? -6.164 0.857 -1.359 1 98.81 93 PRO B N 1
ATOM 1765 C CA . PRO B 1 93 ? -7.57 0.98 -0.97 1 98.81 93 PRO B CA 1
ATOM 1766 C C . PRO B 1 93 ? -7.785 1.997 0.149 1 98.81 93 PRO B C 1
ATOM 1768 O O . PRO B 1 93 ? -8.766 2.746 0.128 1 98.81 93 PRO B O 1
ATOM 1771 N N . LEU B 1 94 ? -6.914 2.037 1.077 1 98.94 94 LEU B N 1
ATOM 1772 C CA . LEU B 1 94 ? -7.047 2.98 2.184 1 98.94 94 LEU B CA 1
ATOM 1773 C C . LEU B 1 94 ? -6.82 4.41 1.706 1 98.94 94 LEU B C 1
ATOM 1775 O O . LEU B 1 94 ? -7.461 5.344 2.201 1 98.94 94 LEU B O 1
ATOM 1779 N N . MET B 1 95 ? -5.887 4.59 0.785 1 98.94 95 MET B N 1
ATOM 1780 C CA . MET B 1 95 ? -5.672 5.922 0.23 1 98.94 95 MET B CA 1
ATOM 1781 C C . MET B 1 95 ? -6.914 6.41 -0.511 1 98.94 95 MET B C 1
ATOM 1783 O O . MET B 1 95 ? -7.266 7.586 -0.431 1 98.94 95 MET B O 1
ATOM 1787 N N . VAL B 1 96 ? -7.551 5.508 -1.229 1 98.81 96 VAL B N 1
ATOM 1788 C CA . VAL B 1 96 ? -8.805 5.848 -1.895 1 98.81 96 VAL B CA 1
ATOM 1789 C C . VAL B 1 96 ? -9.852 6.25 -0.856 1 98.81 96 VAL B C 1
ATOM 1791 O O . VAL B 1 96 ? -10.586 7.219 -1.05 1 98.81 96 VAL B O 1
ATOM 1794 N N . GLU B 1 97 ? -9.891 5.523 0.271 1 98.69 97 GLU B N 1
ATOM 1795 C CA . GLU B 1 97 ? -10.805 5.859 1.359 1 98.69 97 GLU B CA 1
ATOM 1796 C C . GLU B 1 97 ? -10.523 7.254 1.907 1 98.69 97 GLU B C 1
ATOM 1798 O O . GLU B 1 97 ? -11.445 7.977 2.293 1 98.69 97 GLU B O 1
ATOM 1803 N N . VAL B 1 98 ? -9.242 7.633 1.997 1 98.94 98 VAL B N 1
ATOM 1804 C CA . VAL B 1 98 ? -8.867 8.977 2.436 1 98.94 98 VAL B CA 1
ATOM 1805 C C . VAL B 1 98 ? -9.5 10.016 1.516 1 98.94 98 VAL B C 1
ATOM 1807 O O . VAL B 1 98 ? -10.094 10.992 1.985 1 98.94 98 VAL B O 1
ATOM 1810 N N . MET B 1 99 ? -9.383 9.797 0.184 1 98.88 99 MET B N 1
ATOM 1811 C CA . MET B 1 99 ? -9.914 10.75 -0.788 1 98.88 99 MET B CA 1
ATOM 1812 C C . MET B 1 99 ? -11.43 10.812 -0.71 1 98.88 99 MET B C 1
ATOM 1814 O O . MET B 1 99 ? -12.016 11.898 -0.795 1 98.88 99 MET B O 1
ATOM 1818 N N . MET B 1 100 ? -12.055 9.648 -0.523 1 98.38 100 MET B N 1
ATOM 1819 C CA . MET B 1 100 ? -13.508 9.602 -0.403 1 98.38 100 MET B CA 1
ATOM 1820 C C . MET B 1 100 ? -13.969 10.336 0.852 1 98.38 100 MET B C 1
ATOM 1822 O O . MET B 1 100 ? -14.984 11.039 0.826 1 98.38 100 MET B O 1
ATOM 1826 N N . GLY B 1 101 ? -13.281 10.094 1.943 1 98.62 101 GLY B N 1
ATOM 1827 C CA . GLY B 1 101 ? -13.594 10.82 3.164 1 98.62 101 GLY B CA 1
ATOM 1828 C C . GLY B 1 101 ? -13.461 12.32 3.014 1 98.62 101 GLY B C 1
ATOM 1829 O O . GLY B 1 101 ? -14.32 13.078 3.469 1 98.62 101 GLY B O 1
ATOM 1830 N N . ARG B 1 102 ? -12.344 12.758 2.387 1 98.12 102 ARG B N 1
ATOM 1831 C CA . ARG B 1 102 ? -12.141 14.18 2.115 1 98.12 102 ARG B CA 1
ATOM 1832 C C . ARG B 1 102 ? -13.281 14.75 1.289 1 98.12 102 ARG B C 1
ATOM 1834 O O . ARG B 1 102 ? -13.805 15.828 1.597 1 98.12 102 ARG B O 1
ATOM 1841 N N . TYR B 1 103 ? -13.68 14.023 0.259 1 97.56 103 TYR B N 1
ATOM 1842 C CA . TYR B 1 103 ? -14.773 14.453 -0.612 1 97.56 103 TYR B CA 1
ATOM 1843 C C . TYR B 1 103 ? -16.078 14.586 0.17 1 97.56 103 TYR B C 1
ATOM 1845 O O . TYR B 1 103 ? -16.859 15.5 -0.078 1 97.56 103 TYR B O 1
ATOM 1853 N N . ALA B 1 104 ? -16.266 13.719 1.11 1 98.19 104 ALA B N 1
ATOM 1854 C CA . ALA B 1 104 ? -17.484 13.695 1.905 1 98.19 104 ALA B CA 1
ATOM 1855 C C . ALA B 1 104 ? -17.453 14.75 3.006 1 98.19 104 ALA B C 1
ATOM 1857 O O . ALA B 1 104 ? -18.406 14.867 3.793 1 98.19 104 ALA B O 1
ATOM 1858 N N . GLY B 1 105 ? -16.375 15.445 3.15 1 97.94 105 GLY B N 1
ATOM 1859 C CA . GLY B 1 105 ? -16.266 16.516 4.137 1 97.94 105 GLY B CA 1
ATOM 1860 C C . GLY B 1 105 ? -15.914 16.016 5.523 1 97.94 105 GLY B C 1
ATOM 1861 O O . GLY B 1 105 ? -16.141 16.703 6.516 1 97.94 105 GLY B O 1
ATOM 1862 N N . LYS B 1 106 ? -15.383 14.797 5.625 1 98.62 106 LYS B N 1
ATOM 1863 C CA . LYS B 1 106 ? -14.984 14.258 6.922 1 98.62 106 LYS B CA 1
ATOM 1864 C C . LYS B 1 106 ? -13.742 14.969 7.453 1 98.62 106 LYS B C 1
ATOM 1866 O O . LYS B 1 106 ? -12.914 15.438 6.676 1 98.62 106 LYS B O 1
ATOM 1871 N N . SER B 1 107 ? -13.609 15.016 8.781 1 98.62 107 SER B N 1
ATOM 1872 C CA . SER B 1 107 ? -12.391 15.508 9.406 1 98.62 107 SER B CA 1
ATOM 1873 C C . SER B 1 107 ? -11.258 14.484 9.289 1 98.62 107 SER B C 1
ATOM 1875 O O . SER B 1 107 ? -11.508 13.312 9.016 1 98.62 107 SER B O 1
ATOM 1877 N N . ALA B 1 108 ? -10.047 14.891 9.492 1 98.69 108 ALA B N 1
ATOM 1878 C CA . ALA B 1 108 ? -8.898 13.977 9.508 1 98.69 108 ALA B CA 1
ATOM 1879 C C . ALA B 1 108 ? -9.07 12.906 10.578 1 98.69 108 ALA B C 1
ATOM 1881 O O . ALA B 1 108 ? -8.727 11.742 10.359 1 98.69 108 ALA B O 1
ATOM 1882 N N . GLU B 1 109 ? -9.562 13.336 11.695 1 98.31 109 GLU B N 1
ATOM 1883 C CA . GLU B 1 109 ? -9.797 12.398 12.789 1 98.31 109 GLU B CA 1
ATOM 1884 C C . GLU B 1 109 ? -10.781 11.312 12.375 1 98.31 109 GLU B C 1
ATOM 1886 O O . GLU B 1 109 ? -10.555 10.125 12.648 1 98.31 109 GLU B O 1
ATOM 1891 N N . GLU B 1 110 ? -11.852 11.68 11.789 1 98.69 110 GLU B N 1
ATOM 1892 C CA . GLU B 1 110 ? -12.852 10.727 11.305 1 98.69 110 GLU B CA 1
ATOM 1893 C C . GLU B 1 110 ? -12.258 9.805 10.242 1 98.69 110 GLU B C 1
ATOM 1895 O O . GLU B 1 110 ? -12.562 8.609 10.219 1 98.69 110 GLU B O 1
ATOM 1900 N N . ILE B 1 111 ? -11.461 10.375 9.359 1 98.88 111 ILE B N 1
ATOM 1901 C CA . ILE B 1 111 ? -10.828 9.578 8.305 1 98.88 111 ILE B CA 1
ATOM 1902 C C . ILE B 1 111 ? -9.883 8.555 8.93 1 98.88 111 ILE B C 1
ATOM 1904 O O . ILE B 1 111 ? -9.922 7.375 8.578 1 98.88 111 ILE B O 1
ATOM 1908 N N . CYS B 1 112 ? -9.07 8.969 9.883 1 98.75 112 CYS B N 1
ATOM 1909 C CA . CYS B 1 112 ? -8.156 8.047 10.547 1 98.75 112 CYS B CA 1
ATOM 1910 C C . CYS B 1 112 ? -8.914 6.891 11.18 1 98.75 112 CYS B C 1
ATOM 1912 O O . CYS B 1 112 ? -8.523 5.73 11.031 1 98.75 112 CYS B O 1
ATOM 1914 N N . ALA B 1 113 ? -9.977 7.211 11.891 1 98.25 113 ALA B N 1
ATOM 1915 C CA . ALA B 1 113 ? -10.797 6.172 12.523 1 98.25 113 ALA B CA 1
ATOM 1916 C C . ALA B 1 113 ? -11.359 5.215 11.477 1 98.25 113 ALA B C 1
ATOM 1918 O O . ALA B 1 113 ? -11.375 3.998 11.68 1 98.25 113 ALA B O 1
ATOM 1919 N N . GLY B 1 114 ? -11.836 5.746 10.398 1 98.38 114 GLY B N 1
ATOM 1920 C CA . GLY B 1 114 ? -12.367 4.93 9.32 1 98.38 114 GLY B CA 1
ATOM 1921 C C . GLY B 1 114 ? -11.32 4.023 8.688 1 98.38 114 GLY B C 1
ATOM 1922 O O . GLY B 1 114 ? -11.625 2.896 8.297 1 98.38 114 GLY B O 1
ATOM 1923 N N . LEU B 1 115 ? -10.094 4.555 8.531 1 98.69 115 LEU B N 1
ATOM 1924 C CA . LEU B 1 115 ? -9.016 3.762 7.949 1 98.69 115 LEU B CA 1
ATOM 1925 C C . LEU B 1 115 ? -8.703 2.545 8.812 1 98.69 115 LEU B C 1
ATOM 1927 O O . LEU B 1 115 ? -8.508 1.443 8.297 1 98.69 115 LEU B O 1
ATOM 1931 N N . LEU B 1 116 ? -8.672 2.77 10.141 1 97.94 116 LEU B N 1
ATOM 1932 C CA . LEU B 1 116 ? -8.406 1.663 11.055 1 97.94 116 LEU B CA 1
ATOM 1933 C C . LEU B 1 116 ? -9.5 0.601 10.945 1 97.94 116 LEU B C 1
ATOM 1935 O O . LEU B 1 116 ? -9.211 -0.597 11 1 97.94 116 LEU B O 1
ATOM 1939 N N . GLU B 1 117 ? -10.688 1.021 10.797 1 97.69 117 GLU B N 1
ATOM 1940 C CA . GLU B 1 117 ? -11.812 0.104 10.664 1 97.69 117 GLU B CA 1
ATOM 1941 C C . GLU B 1 117 ? -11.758 -0.653 9.344 1 97.69 117 GLU B C 1
ATOM 1943 O O . GLU B 1 117 ? -12.102 -1.835 9.281 1 97.69 117 GLU B O 1
ATOM 1948 N N . ALA B 1 118 ? -11.359 -0.007 8.281 1 97.81 118 ALA B N 1
ATOM 1949 C CA . ALA B 1 118 ? -11.391 -0.559 6.926 1 97.81 118 ALA B CA 1
ATOM 1950 C C . ALA B 1 118 ? -10.172 -1.449 6.672 1 97.81 118 ALA B C 1
ATOM 1952 O O . ALA B 1 118 ? -10.227 -2.354 5.836 1 97.81 118 ALA B O 1
ATOM 1953 N N . ALA B 1 119 ? -9.07 -1.231 7.391 1 97.88 119 ALA B N 1
ATOM 1954 C CA . ALA B 1 119 ? -7.754 -1.779 7.09 1 97.88 119 ALA B CA 1
ATOM 1955 C C . ALA B 1 119 ? -7.793 -3.303 7.023 1 97.88 119 ALA B C 1
ATOM 1957 O O . ALA B 1 119 ? -7.344 -3.9 6.043 1 97.88 119 ALA B O 1
ATOM 1958 N N . PRO B 1 120 ? -8.43 -3.98 7.996 1 95.81 120 PRO B N 1
ATOM 1959 C CA . PRO B 1 120 ? -8.406 -5.445 7.973 1 95.81 120 PRO B CA 1
ATOM 1960 C C . PRO B 1 120 ? -9.086 -6.023 6.734 1 95.81 120 PRO B C 1
ATOM 1962 O O . PRO B 1 120 ? -8.703 -7.094 6.258 1 95.81 120 PRO B O 1
ATOM 1965 N N . GLY B 1 121 ? -9.992 -5.328 6.137 1 96.06 121 GLY B N 1
ATOM 1966 C CA . GLY B 1 121 ? -10.781 -5.855 5.039 1 96.06 121 GLY B CA 1
ATOM 1967 C C . GLY B 1 121 ? -10.125 -5.66 3.684 1 96.06 121 GLY B C 1
ATOM 1968 O O . GLY B 1 121 ? -10.617 -6.172 2.672 1 96.06 121 GLY B O 1
ATOM 1969 N N . THR B 1 122 ? -8.961 -4.996 3.721 1 97.88 122 THR B N 1
ATOM 1970 C CA . THR B 1 122 ? -8.367 -4.656 2.43 1 97.88 122 THR B CA 1
ATOM 1971 C C . THR B 1 122 ? -7.418 -5.758 1.968 1 97.88 122 THR B C 1
ATOM 1973 O O . THR B 1 122 ? -7.074 -5.832 0.786 1 97.88 122 THR B O 1
ATOM 1976 N N . VAL B 1 123 ? -6.91 -6.578 2.914 1 98.44 123 VAL B N 1
ATOM 1977 C CA . VAL B 1 123 ? -5.957 -7.637 2.594 1 98.44 123 VAL B CA 1
ATOM 1978 C C . VAL B 1 123 ? -6.676 -8.984 2.553 1 98.44 123 VAL B C 1
ATOM 1980 O O . VAL B 1 123 ? -7.234 -9.43 3.559 1 98.44 123 VAL B O 1
ATOM 1983 N N . LYS B 1 124 ? -6.652 -9.586 1.39 1 97.75 124 LYS B N 1
ATOM 1984 C CA . LYS B 1 124 ? -7.383 -10.836 1.216 1 97.75 124 LYS B CA 1
ATOM 1985 C C . LYS B 1 124 ? -6.527 -11.875 0.499 1 97.75 124 LYS B C 1
ATOM 1987 O O . LYS B 1 124 ? -5.773 -11.547 -0.419 1 97.75 124 LYS B O 1
ATOM 1992 N N . ASP B 1 125 ? -6.648 -13.102 0.963 1 98.19 125 ASP B N 1
ATOM 1993 C CA . ASP B 1 125 ? -6.145 -14.266 0.235 1 98.19 125 ASP B CA 1
ATOM 1994 C C . ASP B 1 125 ? -7.18 -14.781 -0.763 1 98.19 125 ASP B C 1
ATOM 1996 O O . ASP B 1 125 ? -8.18 -15.383 -0.371 1 98.19 125 ASP B O 1
ATOM 2000 N N . VAL B 1 126 ? -6.918 -14.648 -1.982 1 97.75 126 VAL B N 1
ATOM 2001 C CA . VAL B 1 126 ? -7.926 -14.844 -3.02 1 97.75 126 VAL B CA 1
ATOM 2002 C C . VAL B 1 126 ? -8.266 -16.328 -3.131 1 97.75 126 VAL B C 1
ATOM 2004 O O . VAL B 1 126 ? -9.414 -16.688 -3.406 1 97.75 126 VAL B O 1
ATOM 2007 N N . ARG B 1 127 ? -7.289 -17.234 -2.922 1 96 127 ARG B N 1
ATOM 2008 C CA . ARG B 1 127 ? -7.578 -18.656 -2.934 1 96 127 ARG B CA 1
ATOM 2009 C C . ARG B 1 127 ? -8.594 -19.016 -1.853 1 96 127 ARG B C 1
ATOM 2011 O O . ARG B 1 127 ? -9.492 -19.828 -2.088 1 96 127 ARG B O 1
ATOM 2018 N N . LYS B 1 128 ? -8.438 -18.406 -0.719 1 94.12 128 LYS B N 1
ATOM 2019 C CA . LYS B 1 128 ? -9.328 -18.703 0.405 1 94.12 128 LYS B CA 1
ATOM 2020 C C . LYS B 1 128 ? -10.727 -18.172 0.156 1 94.12 128 LYS B C 1
ATOM 2022 O O . LYS B 1 128 ? -11.711 -18.75 0.618 1 94.12 128 LYS B O 1
ATOM 2027 N N . LEU B 1 129 ? -10.797 -17.062 -0.541 1 90.38 129 LEU B N 1
ATOM 2028 C CA . LEU B 1 129 ? -12.094 -16.484 -0.852 1 90.38 129 LEU B CA 1
ATOM 2029 C C . LEU B 1 129 ? -12.914 -17.422 -1.738 1 90.38 129 LEU B C 1
ATOM 2031 O O . LEU B 1 129 ? -14.133 -17.531 -1.581 1 90.38 129 LEU B O 1
ATOM 2035 N N . PHE B 1 130 ? -12.242 -18.047 -2.709 1 85.75 130 PHE B N 1
ATOM 2036 C CA . PHE B 1 130 ? -12.93 -18.938 -3.627 1 85.75 130 PHE B CA 1
ATOM 2037 C C . PHE B 1 130 ? -13.227 -20.281 -2.955 1 85.75 130 PHE B C 1
ATOM 2039 O O . PHE B 1 130 ? -14.195 -20.953 -3.305 1 85.75 130 PHE B O 1
ATOM 2046 N N . GLU B 1 131 ? -12.391 -20.641 -2.023 1 82.81 131 GLU B N 1
ATOM 2047 C CA . GLU B 1 131 ? -12.664 -21.875 -1.283 1 82.81 131 GLU B CA 1
ATOM 2048 C C . GLU B 1 131 ? -13.875 -21.703 -0.376 1 82.81 131 GLU B C 1
ATOM 2050 O O . GLU B 1 131 ? -14.656 -22.641 -0.201 1 82.81 131 GLU B O 1
ATOM 2055 N N . GLU B 1 132 ? -13.93 -20.547 0.179 1 72.31 132 GLU B N 1
ATOM 2056 C CA . GLU B 1 132 ? -15.062 -20.281 1.064 1 72.31 132 GLU B CA 1
ATOM 2057 C C . GLU B 1 132 ? -16.375 -20.203 0.281 1 72.31 132 GLU B C 1
ATOM 2059 O O . GLU B 1 132 ? -17.422 -20.578 0.783 1 72.31 132 GLU B O 1
ATOM 2064 N N . VAL B 1 133 ? -16.359 -19.734 -0.866 1 69.06 133 VAL B N 1
ATOM 2065 C CA . VAL B 1 133 ? -17.578 -19.625 -1.661 1 69.06 133 VAL B CA 1
ATOM 2066 C C . VAL B 1 133 ? -18 -21.016 -2.15 1 69.06 133 VAL B C 1
ATOM 2068 O O . VAL B 1 133 ? -19.188 -21.312 -2.217 1 69.06 133 VAL B O 1
ATOM 2071 N N . ASP B 1 134 ? -17.062 -21.797 -2.535 1 58.22 134 ASP B N 1
ATOM 2072 C CA . ASP B 1 134 ? -17.391 -23.141 -2.992 1 58.22 134 ASP B CA 1
ATOM 2073 C C . ASP B 1 134 ? -18 -23.969 -1.859 1 58.22 134 ASP B C 1
ATOM 2075 O O . ASP B 1 134 ? -18.797 -24.875 -2.104 1 58.22 134 ASP B O 1
ATOM 2079 N N . GLU B 1 135 ? -17.562 -23.703 -0.573 1 54.5 135 GLU B N 1
ATOM 2080 C CA . GLU B 1 135 ? -18.109 -24.484 0.532 1 54.5 135 GLU B CA 1
ATOM 2081 C C . GLU B 1 135 ? -19.5 -23.984 0.925 1 54.5 135 GLU B C 1
ATOM 2083 O O . GLU B 1 135 ? -20.219 -24.672 1.664 1 54.5 135 GLU B O 1
ATOM 2088 N N . GLU B 1 136 ? -19.781 -22.797 0.574 1 46.56 136 GLU B N 1
ATOM 2089 C CA . GLU B 1 136 ? -21.172 -22.438 0.865 1 46.56 136 GLU B CA 1
ATOM 2090 C C . GLU B 1 136 ? -22.109 -22.938 -0.233 1 46.56 136 GLU B C 1
ATOM 2092 O O . GLU B 1 136 ? -21.75 -22.922 -1.413 1 46.56 136 GLU B O 1
#